Protein AF-B7VF79-F1 (afdb_monomer)

Radius of gyration: 21.08 Å; Cα contacts (8 Å, |Δi|>4): 93; chains: 1; bounding box: 50×49×47 Å

Foldseek 3Di:
DVVVVVVVVLVVLCPDPVVVVVCVVVVLVLLLVVLLVLLLVLQVVVVVVVVDPDPSVVSNVVLVVCSVVLCVQAVVVSVVLVVLCLVVCLVDPDDPSDDNPDDDCVQLVVLVVDPNSVVVVVVVVVVSVVLCLLLVCLSSCCSPVVDGSVVSSVVSNVVCVVCVVVSVVVVVVVVVVVVVVVVVVVVVVVVVVVPD

Solvent-accessible surface area (backbone atoms only — not comparable to full-atom values): 10867 Å² total; per-residue (Å²): 113,66,72,57,54,52,51,51,51,50,55,54,40,50,73,34,76,66,31,45,50,47,51,54,52,51,50,52,50,49,52,49,50,53,50,50,52,54,46,51,52,48,52,52,52,55,42,58,73,68,73,50,88,78,61,62,65,68,52,50,50,53,49,63,70,48,41,63,64,51,42,74,64,26,44,72,50,49,51,52,52,49,64,54,42,50,76,61,41,61,75,80,58,91,46,100,86,54,83,80,73,72,79,56,67,68,64,54,50,58,27,63,73,35,74,68,36,39,52,50,52,54,50,51,53,51,52,40,51,50,52,45,59,34,40,65,45,21,61,56,38,28,66,73,68,72,44,52,40,74,58,21,40,54,49,19,36,49,53,37,68,79,38,42,69,61,55,50,52,50,49,53,51,49,55,51,52,51,51,51,53,50,52,51,53,51,50,53,51,52,40,56,75,72,74,108

Secondary structure (DSSP, 8-state):
-HHHHHHHHHHHHHTSHHHHHHHHHHHHHHHHHHHHHHHHHHHHHHHHHTT----HHHHHHHHHHHHHHHHHHHHHHHHHHHHHHHHHHTTT--BTTB---PPPHHHHHHHHHSHHHHHHHHHHHHHHHHHHHHHTTHHHHHHHH---HHHHHHHHHHHHHHTHHHHHHHHHHHHHHHHHHHHHHHHHHHHHHTT-

Sequence (196 aa):
GYANATNDELLAFLKTPYGILAIVILSLLALFLIFTEFAVLIIISYFAHKRQKVRLRPILYKTVTYLPTLFTYCLPGFILYAVVLLPLLNMGYETALIPQIQIPNFITGELFKTTMGQVGYYTFFAVVAYLNLRWIFVLPIVVLEQKPFRVAARKSAKLVKESFFKVLFFLVGFFISIGIVYVLFLGIYLLCLWGV

Organism: NCBI:txid525420

Mean predicted aligned error: 10.2 Å

pLDDT: mean 78.56, std 11.62, range [46.41, 92.5]

Structure (mmCIF, N/CA/C/O backbone):
data_AF-B7VF79-F1
#
_entry.id   AF-B7VF79-F1
#
loop_
_atom_site.group_PDB
_atom_site.id
_atom_site.type_symbol
_atom_site.label_atom_id
_atom_site.label_alt_id
_atom_site.label_comp_id
_atom_site.label_asym_id
_atom_site.label_entity_id
_atom_site.label_seq_id
_atom_site.pdbx_PDB_ins_code
_atom_site.Cartn_x
_atom_site.Cartn_y
_atom_site.Cartn_z
_atom_site.occupancy
_atom_site.B_iso_or_equiv
_atom_site.auth_seq_id
_atom_site.auth_comp_id
_atom_site.auth_asym_id
_atom_site.auth_atom_id
_atom_site.pdbx_PDB_model_num
ATOM 1 N N . GLY A 1 1 ? 19.421 11.377 -29.748 1.00 47.38 1 GLY A N 1
ATOM 2 C CA . GLY A 1 1 ? 20.795 11.729 -29.348 1.00 47.38 1 GLY A CA 1
ATOM 3 C C . GLY A 1 1 ? 20.873 11.903 -27.847 1.00 47.38 1 GLY A C 1
ATOM 4 O O . GLY A 1 1 ? 21.129 10.931 -27.156 1.00 47.38 1 GLY A O 1
ATOM 5 N N . TYR A 1 2 ? 20.555 13.097 -27.346 1.00 48.38 2 TYR A N 1
ATOM 6 C CA . TYR A 1 2 ? 20.724 13.465 -25.933 1.00 48.38 2 TYR A CA 1
ATOM 7 C C . TYR A 1 2 ? 19.863 12.671 -24.935 1.00 48.38 2 TYR A C 1
ATOM 9 O O . TYR A 1 2 ? 20.385 12.260 -23.913 1.00 48.38 2 TYR A O 1
ATOM 17 N N . ALA A 1 3 ? 18.601 12.350 -25.254 1.00 54.84 3 ALA A N 1
ATOM 18 C CA . ALA A 1 3 ? 17.735 11.568 -24.354 1.00 54.84 3 ALA A CA 1
ATOM 19 C C . ALA A 1 3 ? 18.258 10.144 -24.060 1.00 54.84 3 ALA A C 1
ATOM 21 O O . ALA A 1 3 ? 18.049 9.624 -22.969 1.00 54.84 3 ALA A O 1
ATOM 22 N N . ASN A 1 4 ? 18.973 9.529 -25.012 1.00 56.03 4 ASN A N 1
ATOM 23 C CA . ASN A 1 4 ? 19.588 8.215 -24.805 1.00 56.03 4 ASN A CA 1
ATOM 24 C C . ASN A 1 4 ? 20.857 8.337 -23.951 1.00 56.03 4 ASN A C 1
ATOM 26 O O . ASN A 1 4 ? 21.021 7.569 -23.015 1.00 56.03 4 ASN A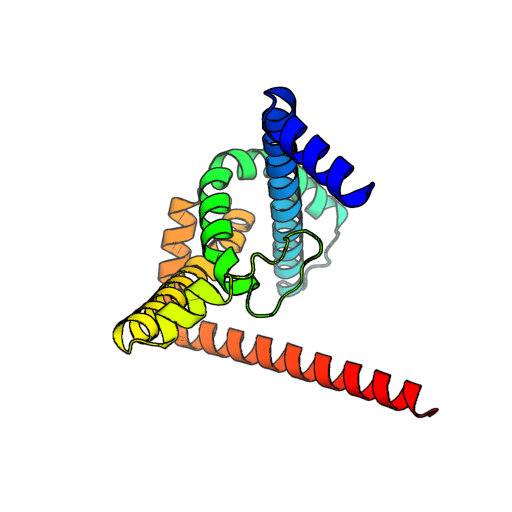 O 1
ATOM 30 N N . ALA A 1 5 ? 21.681 9.365 -24.196 1.00 52.34 5 ALA A N 1
ATOM 31 C CA . ALA A 1 5 ? 22.872 9.639 -23.391 1.00 52.34 5 ALA A CA 1
ATOM 32 C C . ALA A 1 5 ? 22.525 9.931 -21.919 1.00 52.34 5 ALA A C 1
ATOM 34 O O . ALA A 1 5 ? 23.183 9.413 -21.025 1.00 52.34 5 ALA A O 1
ATOM 35 N N . THR A 1 6 ? 21.448 10.678 -21.647 1.00 61.75 6 THR A N 1
ATOM 36 C CA . THR A 1 6 ? 20.997 10.941 -20.268 1.00 61.75 6 THR A CA 1
ATOM 37 C C . THR A 1 6 ? 20.498 9.674 -19.570 1.00 61.75 6 THR A C 1
ATOM 39 O O . THR A 1 6 ? 20.776 9.481 -18.390 1.00 61.75 6 THR A O 1
ATOM 42 N N . ASN A 1 7 ? 19.795 8.787 -20.284 1.00 68.81 7 ASN A N 1
ATOM 43 C CA . ASN A 1 7 ? 19.350 7.506 -19.727 1.00 68.81 7 ASN A CA 1
ATOM 44 C C . ASN A 1 7 ? 20.524 6.559 -19.450 1.00 68.81 7 ASN A C 1
ATOM 46 O O . ASN A 1 7 ? 20.519 5.881 -18.423 1.00 68.81 7 ASN A O 1
ATOM 50 N N . ASP A 1 8 ? 21.533 6.540 -20.322 1.00 76.00 8 ASP A N 1
ATOM 51 C CA . ASP A 1 8 ? 22.741 5.731 -20.146 1.00 76.00 8 ASP A CA 1
ATOM 52 C C . ASP A 1 8 ? 23.607 6.250 -18.989 1.00 76.00 8 ASP A C 1
ATOM 54 O O . ASP A 1 8 ? 24.084 5.459 -18.175 1.00 76.00 8 ASP A O 1
ATOM 58 N N . GLU A 1 9 ? 23.746 7.571 -18.850 1.00 79.94 9 GLU A N 1
ATOM 59 C CA . GLU A 1 9 ? 24.435 8.204 -17.719 1.00 79.94 9 GLU A CA 1
ATOM 60 C C . GLU A 1 9 ? 23.684 8.005 -16.397 1.00 79.94 9 GLU A C 1
ATOM 62 O O . GLU A 1 9 ? 24.309 7.707 -15.378 1.00 79.94 9 GLU A O 1
ATOM 67 N N . LEU A 1 10 ? 22.348 8.082 -16.403 1.00 78.25 10 LEU A N 1
ATOM 68 C CA . LEU A 1 10 ? 21.520 7.739 -15.244 1.00 78.25 10 LEU A CA 1
ATOM 69 C C . LEU A 1 10 ? 21.685 6.264 -14.873 1.00 78.25 10 LEU A C 1
ATOM 71 O O . LEU A 1 10 ? 21.955 5.958 -13.715 1.00 78.25 10 LEU A O 1
ATOM 75 N N . LEU A 1 11 ? 21.583 5.341 -15.832 1.00 80.69 11 LEU A N 1
ATOM 76 C CA . LEU A 1 11 ? 21.788 3.908 -15.593 1.00 80.69 11 LEU A CA 1
ATOM 77 C C . LEU A 1 11 ? 23.199 3.605 -15.078 1.00 80.69 11 LEU A C 1
ATOM 79 O O . LEU A 1 11 ? 23.362 2.751 -14.202 1.00 80.69 11 LEU A O 1
ATOM 83 N N . ALA A 1 12 ? 24.214 4.297 -15.595 1.00 83.38 12 ALA A N 1
ATOM 84 C CA . ALA A 1 12 ? 25.581 4.198 -15.105 1.00 83.38 12 ALA A CA 1
ATOM 85 C C . ALA A 1 12 ? 25.696 4.731 -13.670 1.00 83.38 12 ALA A C 1
ATOM 87 O O . ALA A 1 12 ? 26.278 4.056 -12.820 1.00 83.38 12 ALA A O 1
ATOM 88 N N . PHE A 1 13 ? 25.069 5.872 -13.367 1.00 85.31 13 PHE A N 1
ATOM 89 C CA . PHE A 1 13 ? 24.998 6.430 -12.019 1.00 85.31 13 PHE A CA 1
ATOM 90 C C . PHE A 1 13 ? 24.325 5.463 -11.038 1.00 85.31 13 PHE A C 1
ATOM 92 O O . PHE A 1 13 ? 24.876 5.226 -9.964 1.00 85.31 13 PHE A O 1
ATOM 99 N N . LEU A 1 14 ? 23.207 4.827 -11.411 1.00 84.88 14 LEU A N 1
ATOM 100 C CA . LEU A 1 14 ? 22.498 3.864 -10.555 1.00 84.88 14 LEU A CA 1
ATOM 101 C C . LEU A 1 14 ? 23.326 2.615 -10.212 1.00 84.88 14 LEU A C 1
ATOM 103 O O . LEU A 1 14 ? 23.056 1.971 -9.201 1.00 84.88 14 LEU A O 1
ATOM 107 N N . LYS A 1 15 ? 24.340 2.274 -11.018 1.00 88.06 15 LYS A N 1
ATOM 108 C CA . LYS A 1 15 ? 25.283 1.178 -10.729 1.00 88.06 15 LYS A CA 1
ATOM 109 C C . LYS A 1 15 ? 26.411 1.588 -9.777 1.00 88.06 15 LYS A C 1
ATOM 111 O O . LYS A 1 15 ? 27.125 0.721 -9.278 1.00 88.06 15 LYS A O 1
ATOM 116 N N . THR A 1 16 ? 26.594 2.883 -9.525 1.00 92.00 16 THR A N 1
ATOM 117 C CA . THR A 1 16 ? 27.592 3.372 -8.566 1.00 92.00 16 THR A CA 1
ATOM 118 C C . THR A 1 16 ? 27.088 3.221 -7.126 1.00 92.00 16 THR A C 1
ATOM 120 O O . THR A 1 16 ? 25.880 3.290 -6.886 1.00 92.00 16 THR A O 1
ATOM 123 N N . PRO A 1 17 ? 27.983 3.076 -6.129 1.00 90.31 17 PRO A N 1
ATOM 124 C CA . PRO A 1 17 ? 27.578 3.012 -4.723 1.00 90.31 17 PRO A CA 1
ATOM 125 C C . PRO A 1 17 ? 26.784 4.251 -4.279 1.00 90.31 17 PRO A C 1
ATOM 127 O O . PRO A 1 17 ? 25.843 4.126 -3.498 1.00 90.31 17 PRO A O 1
ATOM 130 N N . TYR A 1 18 ? 27.106 5.433 -4.819 1.00 90.00 18 TYR A N 1
ATOM 131 C CA . TYR A 1 18 ? 26.367 6.670 -4.556 1.00 90.00 18 TYR A CA 1
ATOM 132 C C . TYR A 1 18 ? 24.961 6.653 -5.161 1.00 90.00 18 TYR A C 1
ATOM 134 O O . TYR A 1 18 ? 24.019 7.089 -4.504 1.00 90.00 18 TYR A O 1
ATOM 142 N N . GLY A 1 19 ? 24.796 6.118 -6.374 1.00 89.62 19 GLY A N 1
ATOM 143 C CA . GLY A 1 19 ? 23.481 5.974 -7.000 1.00 89.62 19 GLY A CA 1
ATOM 144 C C . GLY A 1 19 ? 22.587 4.972 -6.276 1.00 89.62 19 GLY A C 1
ATOM 145 O O . GLY A 1 19 ? 21.418 5.265 -6.032 1.00 89.62 19 GLY A O 1
ATOM 146 N N . ILE A 1 20 ? 23.141 3.837 -5.837 1.00 89.81 20 ILE A N 1
ATOM 147 C CA . ILE A 1 20 ? 22.416 2.867 -4.999 1.00 89.81 20 ILE A CA 1
ATOM 148 C C . ILE A 1 20 ? 21.979 3.527 -3.688 1.00 89.81 20 ILE A C 1
ATOM 150 O O . ILE A 1 20 ? 20.813 3.425 -3.302 1.00 89.81 20 ILE A O 1
ATOM 154 N N . LEU A 1 21 ? 22.888 4.245 -3.020 1.00 91.75 21 LEU A N 1
ATOM 155 C CA . LEU A 1 21 ? 22.573 4.969 -1.791 1.00 91.75 21 LEU A CA 1
ATOM 156 C C . LEU A 1 21 ? 21.466 6.010 -2.021 1.00 91.75 21 LEU A C 1
ATOM 158 O O . LEU A 1 21 ? 20.529 6.090 -1.226 1.00 91.75 21 LEU A O 1
ATOM 162 N N . ALA A 1 22 ? 21.532 6.759 -3.124 1.00 88.88 22 ALA A N 1
ATOM 163 C CA . ALA A 1 22 ? 20.516 7.736 -3.497 1.00 88.88 22 ALA A CA 1
ATOM 164 C C . ALA A 1 22 ? 19.144 7.079 -3.721 1.00 88.88 22 ALA A C 1
ATOM 166 O O . ALA A 1 22 ? 18.158 7.564 -3.168 1.00 88.88 22 ALA A O 1
ATOM 167 N N . ILE A 1 23 ? 19.070 5.952 -4.446 1.00 86.56 23 ILE A N 1
ATOM 168 C CA . ILE A 1 23 ? 17.816 5.194 -4.618 1.00 86.56 23 ILE A CA 1
ATOM 169 C C . ILE A 1 23 ? 17.255 4.778 -3.260 1.00 86.56 23 ILE A C 1
ATOM 171 O O . ILE A 1 23 ? 16.062 4.955 -3.014 1.00 86.56 23 ILE A O 1
ATOM 175 N N . VAL A 1 24 ? 18.088 4.217 -2.382 1.00 86.31 24 VAL A N 1
ATOM 176 C CA . VAL A 1 24 ? 17.642 3.734 -1.068 1.00 86.31 24 VAL A CA 1
ATOM 177 C C . VAL A 1 24 ? 17.086 4.887 -0.234 1.00 86.31 24 VAL A C 1
ATOM 179 O O . VAL A 1 24 ? 15.983 4.771 0.303 1.00 86.31 24 VAL A O 1
ATOM 182 N N . ILE A 1 25 ? 17.795 6.016 -0.170 1.00 87.06 25 ILE A N 1
ATOM 183 C CA . ILE A 1 25 ? 17.355 7.201 0.577 1.00 87.06 25 ILE A CA 1
ATOM 184 C C . ILE A 1 25 ? 16.053 7.760 -0.006 1.00 87.06 25 ILE A C 1
ATOM 186 O O . ILE A 1 25 ? 15.105 7.993 0.744 1.00 87.06 25 ILE A O 1
ATOM 190 N N . LEU A 1 26 ? 15.979 7.941 -1.328 1.00 86.25 26 LEU A N 1
ATOM 191 C CA . LEU A 1 26 ? 14.786 8.468 -1.993 1.00 86.25 26 LEU A CA 1
ATOM 192 C C . LEU A 1 26 ? 13.582 7.541 -1.816 1.00 86.25 26 LEU A C 1
ATOM 194 O O . LEU A 1 26 ? 12.485 8.016 -1.537 1.00 86.25 26 LEU A O 1
ATOM 198 N N . SER A 1 27 ? 13.784 6.226 -1.906 1.00 81.31 27 SER A N 1
ATOM 199 C CA . SER A 1 27 ? 12.720 5.235 -1.707 1.00 81.31 27 SER A CA 1
ATOM 200 C C . SER A 1 27 ? 12.207 5.244 -0.268 1.00 81.31 27 SER A C 1
ATOM 202 O O . SER A 1 27 ? 10.997 5.207 -0.046 1.00 81.31 27 SER A O 1
ATOM 204 N N . LEU A 1 28 ? 13.104 5.336 0.720 1.00 81.88 28 LEU A N 1
ATOM 205 C CA . LEU A 1 28 ? 12.725 5.454 2.131 1.00 81.88 28 LEU A CA 1
ATOM 206 C C . LEU A 1 28 ? 11.971 6.759 2.408 1.00 81.88 28 LEU A C 1
ATOM 208 O O . LEU A 1 28 ? 10.971 6.740 3.127 1.00 81.88 28 LEU A O 1
ATOM 212 N N . LEU A 1 29 ? 12.414 7.871 1.815 1.00 83.44 29 LEU A N 1
ATOM 213 C CA . LEU A 1 29 ? 11.746 9.165 1.930 1.00 83.44 29 LEU A CA 1
ATOM 214 C C . LEU A 1 29 ? 10.350 9.134 1.296 1.00 83.44 29 LEU A C 1
ATOM 216 O O . LEU A 1 29 ? 9.385 9.569 1.921 1.00 83.44 29 LEU A O 1
ATOM 220 N N . ALA A 1 30 ? 10.223 8.581 0.089 1.00 81.69 30 ALA A N 1
ATOM 221 C CA . ALA A 1 30 ? 8.940 8.421 -0.589 1.00 81.69 30 ALA A CA 1
ATOM 222 C C . ALA A 1 30 ? 7.984 7.548 0.235 1.00 81.69 30 ALA A C 1
ATOM 224 O O . ALA A 1 30 ? 6.844 7.939 0.479 1.00 81.69 30 ALA A O 1
ATOM 225 N N . LEU A 1 31 ? 8.462 6.408 0.745 1.00 78.44 31 LEU A N 1
ATOM 226 C CA . LEU A 1 31 ? 7.678 5.524 1.606 1.00 78.44 31 LEU A CA 1
ATOM 227 C C . LEU A 1 31 ? 7.196 6.246 2.875 1.00 78.44 31 LEU A C 1
ATOM 229 O O . LEU A 1 31 ? 6.045 6.080 3.279 1.00 78.44 31 LEU A O 1
ATOM 233 N N . PHE A 1 32 ? 8.060 7.059 3.487 1.00 77.62 32 PHE A N 1
ATOM 234 C CA . PHE A 1 32 ? 7.720 7.872 4.652 1.00 77.62 32 PHE A CA 1
ATOM 235 C C . PHE A 1 32 ? 6.633 8.910 4.336 1.00 77.62 32 PHE A C 1
ATOM 237 O O . PHE A 1 32 ? 5.670 9.041 5.097 1.00 77.62 32 PHE A O 1
ATOM 244 N N . LEU A 1 33 ? 6.744 9.616 3.208 1.00 81.12 33 LEU A N 1
ATOM 245 C CA . LEU A 1 33 ? 5.753 10.607 2.780 1.00 81.12 33 LEU A CA 1
ATOM 246 C C . LEU A 1 33 ? 4.397 9.963 2.480 1.00 81.12 33 LEU A C 1
ATOM 248 O O . LEU A 1 33 ? 3.385 10.414 3.012 1.00 81.12 33 LEU A O 1
ATOM 252 N N . ILE A 1 34 ? 4.384 8.864 1.722 1.00 78.56 34 ILE A N 1
ATOM 253 C CA . ILE A 1 34 ? 3.160 8.117 1.399 1.00 78.56 34 ILE A CA 1
ATOM 254 C C . ILE A 1 34 ? 2.495 7.617 2.688 1.00 78.56 34 ILE A C 1
ATOM 256 O O . ILE A 1 34 ? 1.292 7.785 2.887 1.00 78.56 34 ILE A O 1
ATOM 260 N N . PHE A 1 35 ? 3.270 7.040 3.612 1.00 78.25 35 PHE A N 1
ATOM 261 C CA . PHE A 1 35 ? 2.742 6.602 4.905 1.00 78.25 35 PHE A CA 1
ATOM 262 C C . PHE A 1 35 ? 2.123 7.763 5.698 1.00 78.25 35 PHE A C 1
ATOM 264 O O . PHE A 1 35 ? 1.038 7.617 6.266 1.00 78.25 35 PHE A O 1
ATOM 271 N N . THR A 1 36 ? 2.792 8.918 5.715 1.00 76.69 36 THR A N 1
ATOM 272 C CA . THR A 1 36 ? 2.314 10.135 6.385 1.00 76.69 36 THR A CA 1
ATOM 273 C C . THR A 1 36 ? 0.989 10.611 5.805 1.00 76.69 36 THR A C 1
ATOM 275 O O . THR A 1 36 ? 0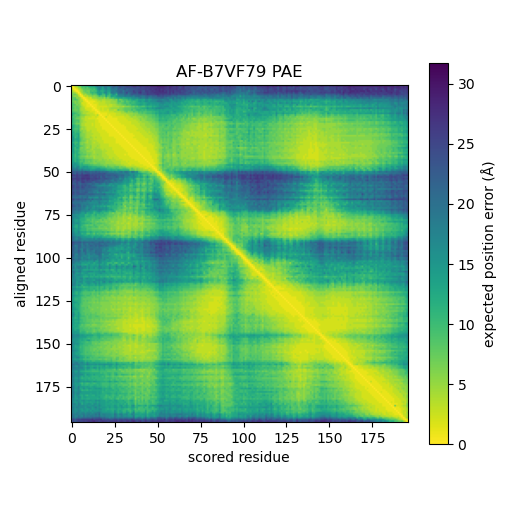.058 10.894 6.559 1.00 76.69 36 THR A O 1
ATOM 278 N N . GLU A 1 37 ? 0.890 10.668 4.480 1.00 81.75 37 GLU A N 1
ATOM 279 C CA . GLU A 1 37 ? -0.317 11.073 3.765 1.00 81.75 37 GLU A CA 1
ATOM 280 C C . GLU A 1 37 ? -1.504 10.179 4.138 1.00 81.75 37 GLU A C 1
ATOM 282 O O . GLU A 1 37 ? -2.529 10.669 4.624 1.00 81.75 37 GLU A O 1
ATOM 287 N N . PHE A 1 38 ? -1.337 8.856 4.030 1.00 78.81 38 PHE A N 1
ATOM 288 C CA . PHE A 1 38 ? -2.380 7.908 4.421 1.00 78.81 38 PHE A CA 1
ATOM 289 C C . PHE A 1 38 ? -2.745 8.023 5.904 1.00 78.81 38 PHE A C 1
ATOM 291 O O . PHE A 1 38 ? -3.930 8.002 6.244 1.00 78.81 38 PHE A O 1
ATOM 298 N N . ALA A 1 39 ? -1.767 8.176 6.799 1.00 79.12 39 ALA A N 1
ATOM 299 C CA . ALA A 1 39 ? -2.028 8.323 8.228 1.00 79.12 39 ALA A CA 1
ATOM 300 C C . ALA A 1 39 ? -2.867 9.573 8.533 1.00 79.12 39 ALA A C 1
ATOM 302 O O . ALA A 1 39 ? -3.853 9.491 9.272 1.00 79.12 39 ALA A O 1
ATOM 303 N N . VAL A 1 40 ? -2.529 10.712 7.926 1.00 78.00 40 VAL A N 1
ATOM 304 C CA . VAL A 1 40 ? -3.284 11.962 8.083 1.00 78.00 40 VAL A CA 1
ATOM 305 C C . VAL A 1 40 ? -4.713 11.802 7.558 1.00 78.00 40 VAL A C 1
ATOM 307 O O . VAL A 1 40 ? -5.657 12.153 8.272 1.00 78.00 40 VAL A O 1
ATOM 310 N N . LEU A 1 41 ? -4.897 11.215 6.371 1.00 82.38 41 LEU A N 1
ATOM 311 C CA . LEU A 1 41 ? -6.224 10.972 5.789 1.00 82.38 41 LEU A CA 1
ATOM 312 C C . LEU A 1 41 ? -7.098 10.076 6.680 1.00 82.38 41 LEU A C 1
ATOM 314 O O . LEU A 1 41 ? -8.267 10.388 6.923 1.00 82.38 41 LEU A O 1
ATOM 318 N N . ILE A 1 42 ? -6.530 8.997 7.225 1.00 82.50 42 ILE A N 1
ATOM 319 C CA . ILE A 1 42 ? -7.227 8.076 8.137 1.00 82.50 42 ILE A CA 1
ATOM 320 C C . ILE A 1 42 ? -7.680 8.803 9.403 1.00 82.50 42 ILE A C 1
ATOM 322 O O . ILE A 1 42 ? -8.819 8.640 9.846 1.00 82.50 42 ILE A O 1
ATOM 326 N N . ILE A 1 43 ? -6.803 9.614 9.992 1.00 77.12 43 ILE A N 1
ATOM 327 C CA . ILE A 1 43 ? -7.102 10.322 11.235 1.00 77.12 43 ILE A CA 1
ATOM 328 C C . ILE A 1 43 ? -8.174 11.392 11.004 1.00 77.12 43 ILE A C 1
ATOM 330 O O . ILE A 1 43 ? -9.120 11.485 11.792 1.00 77.12 43 ILE A O 1
ATOM 334 N N . ILE A 1 44 ? -8.075 12.162 9.917 1.00 79.25 44 ILE A N 1
ATOM 335 C CA . ILE A 1 44 ? -9.107 13.137 9.533 1.00 79.25 44 ILE A CA 1
ATOM 336 C C . ILE A 1 44 ? -10.455 12.431 9.353 1.00 79.25 44 ILE A C 1
ATOM 338 O O . ILE A 1 44 ? -11.452 12.875 9.924 1.00 79.25 44 ILE A O 1
ATOM 342 N N . SER A 1 45 ? -10.478 11.308 8.632 1.00 81.44 45 SER A N 1
ATOM 343 C CA . SER A 1 45 ? -11.685 10.501 8.417 1.00 81.44 45 SER A CA 1
ATOM 344 C C . SER A 1 45 ? -12.296 10.001 9.735 1.00 81.44 45 SER A C 1
ATOM 346 O O . SER A 1 45 ? -13.500 10.145 9.968 1.00 81.44 45 SER A O 1
ATOM 348 N N . TYR A 1 46 ? -11.466 9.510 10.662 1.00 81.19 46 TYR A N 1
ATOM 349 C CA . TYR A 1 46 ? -11.910 9.054 11.982 1.00 81.19 46 TYR A CA 1
ATOM 350 C C . TYR A 1 46 ? -12.563 10.175 12.810 1.00 81.19 46 TYR A C 1
ATOM 352 O O . TYR A 1 46 ? -13.630 9.978 13.400 1.00 81.19 46 TYR A O 1
ATOM 360 N N . PHE A 1 47 ? -11.958 11.366 12.844 1.00 74.94 47 PHE A N 1
ATOM 361 C CA . PHE A 1 47 ? -12.520 12.503 13.578 1.00 74.94 47 PHE A CA 1
ATOM 362 C C . PHE A 1 47 ? -13.767 13.091 12.905 1.00 74.94 47 PHE A C 1
ATOM 364 O O .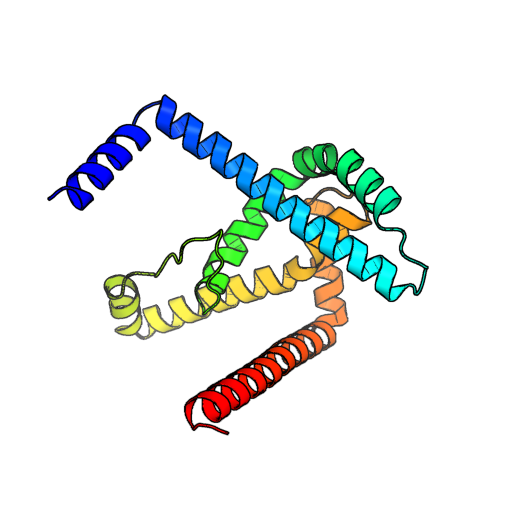 PHE A 1 47 ? -14.708 13.463 13.613 1.00 74.94 47 PHE A O 1
ATOM 371 N N . ALA A 1 48 ? -13.814 13.117 11.569 1.00 78.25 48 ALA A N 1
ATOM 372 C CA . ALA A 1 48 ? -14.998 13.524 10.813 1.00 78.25 48 ALA A CA 1
ATOM 373 C C . ALA A 1 48 ? -16.202 12.627 11.142 1.00 78.25 48 ALA A C 1
ATOM 375 O O . ALA A 1 48 ? -17.302 13.126 11.388 1.00 78.25 48 ALA A O 1
ATOM 376 N N . HIS A 1 49 ? -15.981 11.313 11.255 1.00 75.38 49 HIS A N 1
ATOM 377 C CA . HIS A 1 49 ? -17.033 10.366 11.618 1.00 75.38 49 HIS A CA 1
ATOM 378 C C . HIS A 1 49 ? -17.592 10.598 13.033 1.00 75.38 49 HIS A C 1
ATOM 380 O O . HIS A 1 49 ? -18.794 10.462 13.256 1.00 75.38 49 HIS A O 1
ATOM 386 N N . LYS A 1 50 ? -16.759 11.021 13.995 1.00 75.88 50 LYS A N 1
ATOM 387 C CA . LYS A 1 50 ? -17.195 11.297 15.378 1.00 75.88 50 LYS A CA 1
ATOM 388 C C . LYS A 1 50 ? -17.897 12.648 15.581 1.00 75.88 50 LYS A C 1
ATOM 390 O O . LYS A 1 50 ? -18.223 12.973 16.722 1.00 75.88 50 LYS A O 1
ATOM 395 N N . ARG A 1 51 ? -18.131 13.438 14.521 1.00 65.00 51 ARG A N 1
ATOM 396 C CA . ARG A 1 51 ? -18.743 14.789 14.566 1.00 65.00 51 ARG A CA 1
ATOM 397 C C . ARG A 1 51 ? -18.129 15.734 15.614 1.00 65.00 51 ARG A C 1
ATOM 399 O O . ARG A 1 51 ? -18.775 16.675 16.071 1.00 65.00 51 ARG A O 1
ATOM 406 N N . GLN A 1 52 ? -16.877 15.508 16.007 1.00 62.56 52 GLN A N 1
ATOM 407 C CA . GLN A 1 52 ? -16.156 16.421 16.891 1.00 62.56 52 GLN A CA 1
ATOM 408 C C . GLN A 1 52 ? -15.559 17.551 16.051 1.00 62.56 52 GLN A C 1
ATOM 410 O O . GLN A 1 52 ? -15.093 17.313 14.939 1.00 62.56 52 GLN A O 1
ATOM 415 N N . LYS A 1 53 ? -15.560 18.790 16.565 1.00 56.16 53 LYS A N 1
ATOM 416 C CA . LYS A 1 53 ? -14.918 19.927 15.885 1.00 56.16 53 LYS A CA 1
ATOM 417 C C . LYS A 1 53 ? -13.423 19.638 15.731 1.00 56.16 53 LYS A C 1
ATOM 419 O O . LYS A 1 53 ? -12.655 19.734 16.688 1.00 56.16 53 LYS A O 1
ATOM 424 N N . VAL A 1 54 ? -13.028 19.265 14.519 1.00 54.94 54 VAL A N 1
ATOM 425 C CA . VAL A 1 54 ? -11.663 18.870 14.178 1.00 54.94 54 VAL A CA 1
ATOM 426 C C . VAL A 1 54 ? -10.782 20.117 14.168 1.00 54.94 54 VAL A C 1
ATOM 428 O O . VAL A 1 54 ? -10.813 20.909 13.230 1.00 54.94 54 VAL A O 1
ATOM 431 N N . ARG A 1 55 ? -9.976 20.323 15.214 1.00 60.19 55 ARG A N 1
ATOM 432 C CA . ARG A 1 55 ? -8.849 21.260 15.130 1.00 60.19 55 ARG A CA 1
ATOM 433 C C . ARG A 1 55 ? -7.678 20.502 14.506 1.00 60.19 55 ARG A C 1
ATOM 435 O O . ARG A 1 55 ? -7.045 19.693 15.176 1.00 60.19 55 ARG A O 1
ATOM 442 N N . LEU A 1 56 ? -7.401 20.770 13.227 1.00 59.41 56 LEU A N 1
ATOM 443 C CA . LEU A 1 56 ? -6.328 20.131 12.446 1.00 59.41 56 LEU A CA 1
ATOM 444 C C . LEU A 1 56 ? -4.959 20.189 13.144 1.00 59.41 56 LEU A C 1
ATOM 446 O O . LEU A 1 56 ? -4.238 19.201 13.171 1.00 59.41 56 LEU A O 1
ATOM 450 N N . ARG A 1 57 ? -4.619 21.324 13.764 1.00 59.25 57 ARG A N 1
ATOM 451 C CA . ARG A 1 57 ? -3.291 21.574 14.354 1.00 59.25 57 ARG A CA 1
ATOM 452 C C . ARG A 1 57 ? -2.870 20.562 15.443 1.00 59.25 57 ARG A C 1
ATOM 454 O O . ARG A 1 57 ? -1.827 19.940 15.273 1.00 59.25 57 ARG A O 1
ATOM 461 N N . PRO A 1 58 ? -3.632 20.342 16.533 1.00 63.53 58 PRO A N 1
ATOM 462 C CA . PRO A 1 58 ? -3.252 19.376 17.573 1.00 63.53 58 PRO A CA 1
ATOM 463 C C . PRO A 1 58 ? -3.258 17.918 17.092 1.00 63.53 58 PRO A C 1
ATOM 465 O O . PRO A 1 58 ? -2.511 17.093 17.617 1.00 63.53 58 PRO A O 1
ATOM 468 N N . ILE A 1 59 ? -4.076 17.600 16.086 1.00 62.41 59 ILE A N 1
ATOM 469 C CA . ILE A 1 59 ? -4.146 16.268 15.479 1.00 62.41 59 ILE A CA 1
ATOM 470 C C . ILE A 1 59 ? -2.908 16.009 14.624 1.00 62.41 59 ILE A C 1
ATOM 472 O O . ILE A 1 59 ? -2.263 14.977 14.792 1.00 62.41 59 ILE A O 1
ATOM 476 N N . LEU A 1 60 ? -2.534 16.962 13.767 1.00 62.78 60 LEU A N 1
ATOM 477 C CA . LEU A 1 60 ? -1.300 16.903 12.988 1.00 62.78 60 LEU A CA 1
ATOM 478 C C . LEU A 1 60 ? -0.078 16.829 13.903 1.00 62.78 60 LEU A C 1
ATOM 480 O O . LEU A 1 60 ? 0.784 15.995 13.668 1.00 62.78 60 LEU A O 1
ATOM 484 N N . TYR A 1 61 ? -0.041 17.610 14.988 1.00 65.06 61 TYR A N 1
ATOM 485 C CA . TYR A 1 61 ? 1.066 17.566 15.945 1.00 65.06 61 TYR A CA 1
ATOM 486 C C . TYR A 1 61 ? 1.222 16.174 16.565 1.00 65.06 61 TYR A C 1
ATOM 488 O O . TYR A 1 61 ? 2.285 15.578 16.446 1.00 65.06 61 TYR A O 1
ATOM 496 N N . LYS A 1 62 ? 0.146 15.592 17.120 1.00 63.75 62 LYS A N 1
ATOM 497 C CA . LYS A 1 62 ? 0.197 14.218 17.650 1.00 63.75 62 LYS A CA 1
ATOM 498 C C . LYS A 1 62 ? 0.592 13.201 16.577 1.00 63.75 62 LYS A C 1
ATOM 500 O O . LYS A 1 62 ? 1.408 12.329 16.842 1.00 63.75 62 LYS A O 1
ATOM 505 N N . THR A 1 63 ? 0.043 13.326 15.373 1.00 59.88 63 THR A N 1
ATOM 506 C CA . THR A 1 63 ? 0.328 12.417 14.251 1.00 59.88 63 THR A CA 1
ATOM 507 C C . THR A 1 63 ? 1.810 12.456 13.887 1.00 59.88 63 THR A C 1
ATOM 509 O O . THR A 1 63 ? 2.453 11.413 13.864 1.00 59.88 63 THR A O 1
ATOM 512 N N . VAL A 1 64 ? 2.379 13.652 13.715 1.00 62.78 64 VAL A N 1
ATOM 513 C CA . VAL A 1 64 ? 3.799 13.862 13.395 1.00 62.78 64 VAL A CA 1
ATOM 514 C C . VAL A 1 64 ? 4.716 13.390 14.529 1.00 62.78 64 VAL A C 1
ATOM 516 O O . VAL A 1 64 ? 5.776 12.843 14.247 1.00 62.78 64 VAL A O 1
ATOM 519 N N . THR A 1 65 ? 4.320 13.519 15.801 1.00 64.75 65 THR A N 1
ATOM 520 C CA . THR A 1 65 ? 5.137 13.044 16.935 1.00 64.75 65 THR A CA 1
ATOM 521 C C . THR A 1 65 ? 5.203 11.514 17.032 1.00 64.75 65 THR A C 1
ATOM 523 O O . THR A 1 65 ? 6.251 10.977 17.383 1.00 64.75 65 THR A O 1
ATOM 526 N N . TYR A 1 66 ? 4.121 10.795 16.712 1.00 65.31 66 TYR A N 1
ATOM 527 C CA . TYR A 1 66 ? 4.089 9.321 16.770 1.00 65.31 66 TYR A CA 1
ATOM 528 C C . TYR A 1 66 ? 4.496 8.645 15.451 1.00 65.31 66 TYR A C 1
ATOM 530 O O . TYR A 1 66 ? 4.779 7.446 15.422 1.00 65.31 66 TYR A O 1
ATOM 538 N N . LEU A 1 67 ? 4.560 9.401 14.355 1.00 66.62 67 LEU A N 1
ATOM 539 C CA . LEU A 1 67 ? 4.914 8.903 13.027 1.00 66.62 67 LEU A CA 1
ATOM 540 C C . LEU A 1 67 ? 6.274 8.191 12.947 1.00 66.62 67 LEU A C 1
ATOM 542 O O . LEU A 1 67 ? 6.317 7.112 12.360 1.00 66.62 67 LEU A O 1
ATOM 546 N N . PRO A 1 68 ? 7.370 8.714 13.537 1.00 65.50 68 PRO A N 1
ATOM 547 C CA . PRO A 1 68 ? 8.683 8.074 13.459 1.00 65.50 68 PRO A CA 1
ATOM 548 C C . PRO A 1 68 ? 8.705 6.712 14.158 1.00 65.50 68 PRO A C 1
ATOM 550 O O . PRO A 1 68 ? 9.305 5.759 13.669 1.00 65.50 68 PRO A O 1
ATOM 553 N N . THR A 1 69 ? 8.005 6.592 15.289 1.00 64.94 69 THR A N 1
ATOM 554 C CA . THR A 1 69 ? 7.894 5.337 16.043 1.00 64.94 69 THR A CA 1
ATOM 555 C C . THR A 1 69 ? 7.018 4.325 15.311 1.00 64.94 69 THR A C 1
ATOM 557 O O . THR A 1 69 ? 7.369 3.147 15.243 1.00 64.94 69 THR A O 1
ATOM 560 N N . LEU A 1 70 ? 5.914 4.773 14.706 1.00 67.50 70 LEU A N 1
ATOM 561 C CA . LEU A 1 70 ? 5.080 3.932 13.843 1.00 67.50 70 LEU A CA 1
ATOM 562 C C . LEU A 1 70 ? 5.853 3.440 12.618 1.00 67.50 70 LEU A C 1
ATOM 564 O O . LEU A 1 70 ? 5.741 2.265 12.265 1.00 67.50 70 LEU A O 1
ATOM 568 N N . PHE A 1 71 ? 6.662 4.312 12.013 1.00 69.25 71 PHE A N 1
ATOM 569 C CA . PHE A 1 71 ? 7.489 3.982 10.863 1.00 69.25 71 PHE A CA 1
ATOM 570 C C . PHE A 1 71 ? 8.440 2.837 11.212 1.00 69.25 71 PHE A C 1
ATOM 572 O O . PHE A 1 71 ? 8.330 1.789 10.595 1.00 69.25 71 PHE A O 1
ATOM 579 N N . THR A 1 72 ? 9.256 2.932 12.265 1.00 69.06 72 THR A N 1
ATOM 580 C CA . THR A 1 72 ? 10.243 1.886 12.608 1.00 69.06 72 THR A CA 1
ATOM 581 C C . THR A 1 72 ? 9.636 0.490 12.815 1.00 69.06 72 THR A C 1
ATOM 583 O O . THR A 1 72 ? 10.173 -0.496 12.311 1.00 69.06 72 THR A O 1
ATOM 586 N N . TYR A 1 73 ? 8.503 0.374 13.518 1.00 68.00 73 TYR A N 1
ATOM 587 C CA . TYR A 1 73 ? 7.900 -0.935 13.821 1.00 68.00 73 TYR A CA 1
ATOM 588 C C . TYR A 1 73 ? 6.973 -1.475 12.724 1.00 68.00 73 TYR A C 1
ATOM 590 O O . TYR A 1 73 ? 6.700 -2.681 12.694 1.00 68.00 73 TYR A O 1
ATOM 598 N N . CYS A 1 74 ? 6.469 -0.616 11.834 1.00 72.88 74 CYS A N 1
ATOM 599 C CA . CYS A 1 74 ? 5.558 -1.021 10.760 1.00 72.88 74 CYS A CA 1
ATOM 600 C C . CYS A 1 74 ? 6.169 -0.974 9.358 1.00 72.88 74 CYS A C 1
ATOM 602 O O . CYS A 1 74 ? 5.554 -1.542 8.458 1.00 72.88 74 CYS A O 1
ATOM 604 N N . LEU A 1 75 ? 7.366 -0.404 9.168 1.00 74.75 75 LEU A N 1
ATOM 605 C CA . LEU A 1 75 ? 8.045 -0.276 7.869 1.00 74.75 75 LEU A CA 1
ATOM 606 C C . LEU A 1 75 ? 8.072 -1.587 7.077 1.00 74.75 75 LEU A C 1
ATOM 608 O O . LEU A 1 75 ? 7.600 -1.591 5.941 1.00 74.75 75 LEU A O 1
ATOM 612 N N . PRO A 1 76 ? 8.529 -2.723 7.647 1.00 77.06 76 PRO A N 1
ATOM 613 C CA . PRO A 1 76 ? 8.639 -3.958 6.871 1.00 77.06 76 PRO A CA 1
ATOM 614 C C . PRO A 1 76 ? 7.269 -4.479 6.424 1.00 77.06 76 PRO A C 1
ATOM 616 O O . PRO A 1 76 ? 7.112 -5.006 5.326 1.00 77.06 76 PRO A O 1
ATOM 619 N N . GLY A 1 77 ? 6.253 -4.302 7.270 1.00 77.75 77 GLY A N 1
ATOM 620 C CA . GLY A 1 77 ? 4.883 -4.671 6.944 1.00 77.75 77 GLY A CA 1
ATOM 621 C C . GLY A 1 77 ? 4.248 -3.738 5.918 1.00 77.75 77 GLY A C 1
ATOM 622 O O . GLY A 1 77 ? 3.514 -4.191 5.045 1.00 77.75 77 GLY A O 1
ATOM 623 N N . PHE A 1 78 ? 4.563 -2.446 5.982 1.00 77.25 78 PHE A N 1
ATOM 624 C CA . PHE A 1 78 ? 4.089 -1.470 5.013 1.00 77.25 78 PHE A CA 1
ATOM 625 C C . PHE A 1 78 ? 4.709 -1.689 3.632 1.00 77.25 78 PHE A C 1
ATOM 627 O O . PHE A 1 78 ? 3.980 -1.638 2.648 1.00 77.25 78 PHE A O 1
ATOM 634 N N . ILE A 1 79 ? 6.000 -2.038 3.553 1.00 81.00 79 ILE A N 1
ATOM 635 C CA . ILE A 1 79 ? 6.634 -2.471 2.297 1.00 81.00 79 ILE A CA 1
ATOM 636 C C . ILE A 1 79 ? 5.906 -3.693 1.737 1.00 81.00 79 ILE A C 1
ATOM 638 O O . ILE A 1 79 ? 5.522 -3.690 0.573 1.00 81.00 79 ILE A O 1
ATOM 642 N N . LEU A 1 80 ? 5.672 -4.720 2.562 1.00 83.12 80 LEU A N 1
ATOM 643 C CA . LEU A 1 80 ? 4.951 -5.921 2.132 1.00 83.12 80 LEU A CA 1
ATOM 644 C C . LEU A 1 80 ? 3.553 -5.574 1.595 1.00 83.12 80 LEU A C 1
ATOM 646 O O . LEU A 1 80 ? 3.153 -6.072 0.546 1.00 83.12 80 LEU A O 1
ATOM 650 N N . TYR A 1 81 ? 2.824 -4.709 2.302 1.00 81.06 81 TYR A N 1
ATOM 651 C CA . TYR A 1 81 ? 1.509 -4.236 1.883 1.00 81.06 81 TYR A CA 1
ATOM 652 C C . TYR A 1 81 ? 1.575 -3.463 0.558 1.00 81.06 81 TYR A C 1
ATOM 654 O O . TYR A 1 81 ? 0.796 -3.751 -0.346 1.00 81.06 81 TYR A O 1
ATOM 662 N N . ALA A 1 82 ? 2.529 -2.540 0.409 1.00 79.12 82 ALA A N 1
ATOM 663 C CA . ALA A 1 82 ? 2.727 -1.773 -0.816 1.00 79.12 82 ALA A CA 1
ATOM 664 C C . ALA A 1 82 ? 3.048 -2.691 -2.004 1.00 79.12 82 ALA A C 1
ATOM 666 O O . ALA A 1 82 ? 2.398 -2.588 -3.03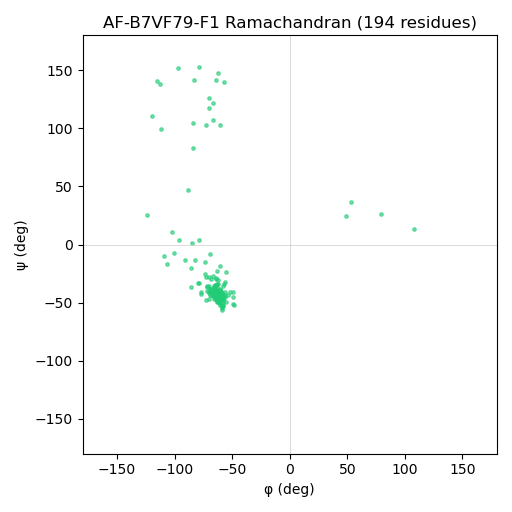8 1.00 79.12 82 ALA A O 1
ATOM 667 N N . VAL A 1 83 ? 3.967 -3.648 -1.840 1.00 82.50 83 VAL A N 1
ATOM 668 C CA . VAL A 1 83 ? 4.333 -4.622 -2.885 1.00 82.50 83 VAL A CA 1
ATOM 669 C C . VAL A 1 83 ? 3.137 -5.471 -3.313 1.00 82.50 83 VAL A C 1
ATOM 671 O O . VAL A 1 83 ? 2.964 -5.723 -4.501 1.00 82.50 83 VAL A O 1
ATOM 674 N N . VAL A 1 84 ? 2.290 -5.890 -2.371 1.00 83.81 84 VAL A N 1
ATOM 675 C CA . VAL A 1 84 ? 1.066 -6.649 -2.674 1.00 83.81 84 VAL A CA 1
ATOM 676 C C . VAL A 1 84 ? 0.013 -5.776 -3.367 1.00 83.81 84 VAL A C 1
ATOM 678 O O . VAL A 1 84 ? -0.776 -6.290 -4.155 1.00 83.81 84 VAL A O 1
ATOM 681 N N . LEU A 1 85 ? 0.001 -4.467 -3.122 1.00 80.25 85 LEU A N 1
ATOM 682 C CA . LEU A 1 85 ? -0.920 -3.523 -3.757 1.00 80.25 85 LEU A CA 1
ATOM 683 C C . LEU A 1 85 ? -0.497 -3.152 -5.193 1.00 80.25 85 LEU A C 1
ATOM 685 O O . LEU A 1 85 ? -1.363 -2.967 -6.050 1.00 80.25 85 LEU A O 1
ATOM 689 N N . LEU A 1 86 ? 0.811 -3.089 -5.480 1.00 77.81 86 LEU A N 1
ATOM 690 C CA . LEU A 1 86 ? 1.365 -2.654 -6.776 1.00 77.81 86 LEU A CA 1
ATOM 691 C C . LEU A 1 86 ? 0.737 -3.326 -8.015 1.00 77.81 86 LEU A C 1
ATOM 693 O O . LEU A 1 86 ? 0.416 -2.606 -8.964 1.00 77.81 86 LEU A O 1
ATOM 697 N N . PRO A 1 87 ? 0.513 -4.656 -8.062 1.00 74.38 87 PRO A N 1
ATOM 698 C CA . PRO A 1 87 ? -0.063 -5.290 -9.246 1.00 74.38 87 PRO A CA 1
ATOM 699 C C . PRO A 1 87 ? -1.489 -4.814 -9.547 1.00 74.38 87 PRO A C 1
ATOM 701 O O . PRO A 1 87 ? -1.881 -4.789 -10.708 1.00 74.38 87 PRO A O 1
ATOM 704 N N . LEU A 1 88 ? -2.257 -4.410 -8.527 1.00 73.19 88 LEU A N 1
ATOM 705 C CA . LEU A 1 88 ? -3.623 -3.906 -8.703 1.00 73.19 88 LEU A CA 1
ATOM 706 C C . LEU A 1 88 ? -3.652 -2.445 -9.156 1.00 73.19 88 LEU A C 1
ATOM 708 O O . LEU A 1 88 ? -4.530 -2.070 -9.924 1.00 73.19 88 LEU A O 1
ATOM 712 N N . LEU A 1 89 ? -2.692 -1.624 -8.717 1.00 69.00 89 LEU A N 1
ATOM 713 C CA . LEU A 1 89 ? -2.621 -0.208 -9.108 1.00 69.00 89 LEU A CA 1
ATOM 714 C C . LEU A 1 89 ? -2.366 -0.033 -10.612 1.00 69.00 89 LEU A C 1
ATOM 716 O O . LEU A 1 89 ? -2.865 0.910 -11.219 1.00 69.00 89 LEU A O 1
ATOM 720 N N . ASN A 1 90 ? -1.677 -0.993 -11.233 1.00 63.44 90 ASN A N 1
ATOM 721 C CA . ASN A 1 90 ? -1.445 -1.006 -12.677 1.00 63.44 90 ASN A CA 1
ATOM 722 C C . ASN A 1 90 ? -2.722 -1.266 -13.511 1.00 63.44 90 A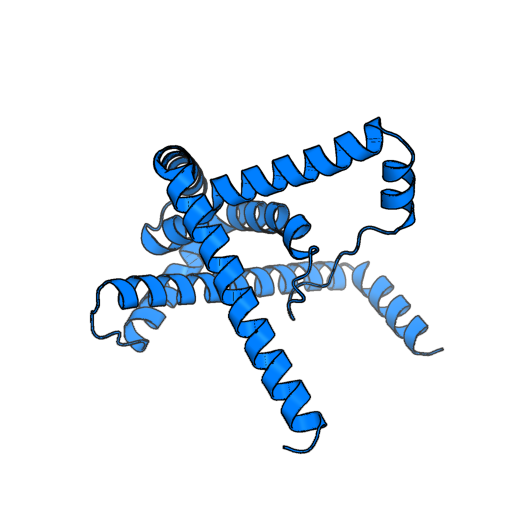SN A C 1
ATOM 724 O O . ASN A 1 90 ? -2.682 -1.105 -14.729 1.00 63.44 90 ASN A O 1
ATOM 728 N N . MET A 1 91 ? -3.864 -1.607 -12.891 1.00 59.06 91 MET A N 1
ATOM 729 C CA . MET A 1 91 ? -5.178 -1.733 -13.547 1.00 59.06 91 MET A CA 1
ATOM 730 C C . MET A 1 91 ? -5.952 -0.397 -13.585 1.00 59.06 91 MET A C 1
ATOM 732 O O . MET A 1 91 ? -7.135 -0.351 -13.256 1.00 59.06 91 MET A O 1
ATOM 736 N N . GLY A 1 92 ? -5.293 0.696 -13.988 1.00 51.34 92 GLY A N 1
ATOM 737 C CA . GLY A 1 92 ? -5.977 1.945 -14.363 1.00 51.34 92 GLY A CA 1
ATOM 738 C C . GLY A 1 92 ? -5.860 3.136 -13.403 1.00 51.34 92 GLY A C 1
ATOM 739 O O . GLY A 1 92 ? -6.595 4.103 -13.590 1.00 51.34 92 GLY A O 1
ATOM 740 N N . TYR A 1 93 ? -4.953 3.113 -12.417 1.00 51.78 93 TYR A N 1
ATOM 741 C CA . TYR A 1 93 ? -4.666 4.280 -11.570 1.00 51.78 93 TYR A CA 1
ATOM 742 C C . TYR A 1 93 ? -3.257 4.827 -11.832 1.00 51.78 93 TYR A C 1
ATOM 744 O O . TYR A 1 93 ? -2.271 4.333 -11.290 1.00 51.78 93 TYR A O 1
ATOM 752 N N . GLU A 1 94 ? -3.176 5.888 -12.634 1.00 52.91 94 GLU A N 1
ATOM 753 C CA . GLU A 1 94 ? -1.977 6.722 -12.753 1.00 52.91 94 GLU A CA 1
ATOM 754 C C . GLU A 1 94 ? -1.809 7.513 -11.446 1.00 52.91 94 GLU A C 1
ATOM 756 O O . GLU A 1 94 ? -2.672 8.313 -11.078 1.00 52.91 94 GLU A O 1
ATOM 761 N N . THR A 1 95 ? -0.717 7.297 -10.715 1.00 51.44 95 THR A N 1
ATOM 762 C CA . THR A 1 95 ? -0.374 8.136 -9.556 1.00 51.44 95 THR A CA 1
ATOM 763 C C . THR A 1 95 ? 0.920 8.873 -9.852 1.00 51.44 95 THR A C 1
ATOM 765 O O . THR A 1 95 ? 1.850 8.292 -10.398 1.00 51.44 95 THR A O 1
ATOM 768 N N . ALA A 1 96 ? 1.016 10.143 -9.454 1.00 53.03 96 ALA A N 1
ATOM 769 C CA . ALA A 1 96 ? 2.207 10.957 -9.711 1.00 53.03 96 ALA A CA 1
ATOM 770 C C . ALA A 1 96 ? 3.495 10.396 -9.070 1.00 53.03 96 ALA A C 1
ATOM 772 O O . ALA A 1 96 ? 4.593 10.786 -9.453 1.00 53.03 96 ALA A O 1
ATOM 773 N N . LEU A 1 97 ? 3.361 9.505 -8.080 1.00 46.41 97 LEU A N 1
ATOM 774 C CA . LEU A 1 97 ? 4.467 8.980 -7.280 1.00 46.41 97 LEU A CA 1
ATOM 775 C C . LEU A 1 97 ? 4.847 7.529 -7.618 1.00 46.41 97 LEU A C 1
ATOM 777 O O . LEU A 1 97 ? 5.935 7.102 -7.233 1.00 46.41 97 LEU A O 1
ATOM 781 N N . ILE A 1 98 ? 3.994 6.765 -8.314 1.00 54.25 98 ILE A N 1
ATOM 782 C CA . ILE A 1 98 ? 4.262 5.361 -8.667 1.00 54.25 98 ILE A CA 1
ATOM 783 C C . ILE A 1 98 ? 4.253 5.231 -10.195 1.00 54.25 98 ILE A C 1
ATOM 785 O O . ILE A 1 98 ? 3.181 5.341 -10.791 1.00 54.25 98 ILE A O 1
ATOM 789 N N . PRO A 1 99 ? 5.410 4.985 -10.840 1.00 55.41 99 PRO A N 1
ATOM 790 C CA . PRO A 1 99 ? 5.456 4.760 -12.279 1.00 55.41 99 PRO A CA 1
ATOM 791 C C . PRO A 1 99 ? 4.685 3.489 -12.650 1.00 55.41 99 PRO A C 1
ATOM 793 O O . PRO A 1 99 ? 4.748 2.480 -11.943 1.00 55.41 99 PRO A O 1
ATOM 796 N N . GLN A 1 100 ? 3.970 3.536 -13.774 1.00 59.09 100 GLN A N 1
ATOM 797 C CA . GLN A 1 100 ? 3.205 2.406 -14.286 1.00 59.09 100 GLN A CA 1
ATOM 798 C C . GLN A 1 100 ? 4.165 1.286 -14.717 1.00 59.09 100 GLN A C 1
ATOM 800 O O . GLN A 1 100 ? 4.856 1.378 -15.734 1.00 59.09 100 GLN A O 1
ATOM 805 N N . ILE A 1 101 ? 4.222 0.210 -13.937 1.00 61.78 101 ILE A N 1
ATOM 806 C CA . ILE A 1 101 ? 4.959 -1.001 -14.299 1.00 61.78 101 ILE A CA 1
ATOM 807 C C . ILE A 1 101 ? 4.029 -1.827 -15.188 1.00 61.78 101 ILE A C 1
ATOM 809 O O . ILE A 1 101 ? 3.324 -2.726 -14.726 1.00 61.78 101 ILE A O 1
ATOM 813 N N . GLN A 1 102 ? 3.995 -1.497 -16.479 1.00 61.19 102 GLN A N 1
ATOM 814 C CA . GLN A 1 102 ? 3.256 -2.290 -17.456 1.00 61.19 102 GLN A CA 1
ATOM 815 C C . GLN A 1 102 ? 3.965 -3.633 -17.664 1.00 61.19 102 GLN A C 1
ATOM 817 O O . GLN A 1 102 ? 5.156 -3.679 -17.980 1.00 61.19 102 GLN A O 1
ATOM 822 N N . ILE A 1 103 ? 3.234 -4.739 -17.503 1.00 68.06 103 ILE A N 1
ATOM 823 C CA . ILE A 1 103 ? 3.743 -6.061 -17.879 1.00 68.06 103 ILE A CA 1
ATOM 824 C C . ILE A 1 103 ? 3.884 -6.068 -19.409 1.00 68.06 103 ILE A C 1
ATOM 826 O O . ILE A 1 103 ? 2.880 -5.856 -20.091 1.00 68.06 103 I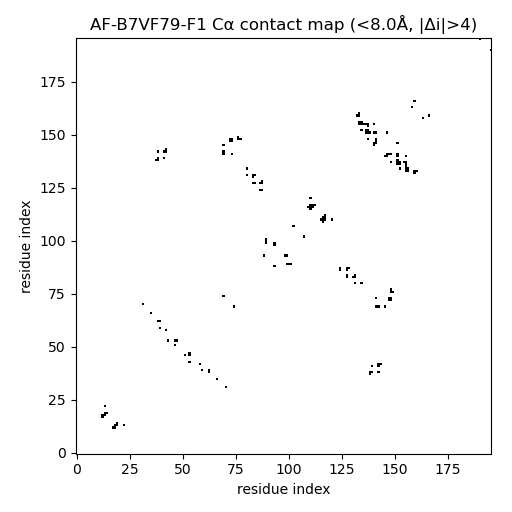LE A O 1
ATOM 830 N N . PRO A 1 104 ? 5.083 -6.314 -19.970 1.00 70.50 104 PRO A N 1
ATOM 831 C CA . PRO A 1 104 ? 5.282 -6.276 -21.412 1.00 70.50 104 PRO A CA 1
ATOM 832 C C . PRO A 1 104 ? 4.342 -7.234 -22.148 1.00 70.50 104 PRO A C 1
ATOM 834 O O . PRO A 1 104 ? 4.173 -8.386 -21.739 1.00 70.50 104 PRO A O 1
ATOM 837 N N . ASN A 1 105 ? 3.811 -6.781 -23.287 1.00 74.75 105 ASN A N 1
ATOM 838 C CA . ASN A 1 105 ? 2.845 -7.524 -24.109 1.00 74.75 105 ASN A CA 1
ATOM 839 C C . ASN A 1 105 ? 3.326 -8.918 -24.536 1.00 74.75 105 ASN A C 1
ATOM 841 O O . ASN A 1 105 ? 2.517 -9.791 -24.825 1.00 74.75 105 ASN A O 1
ATOM 845 N N . PHE A 1 106 ? 4.639 -9.144 -24.570 1.00 76.38 106 PHE A N 1
ATOM 846 C CA . PHE A 1 106 ? 5.215 -10.452 -24.863 1.00 76.38 106 PHE A CA 1
ATOM 847 C C . PHE A 1 106 ? 4.899 -11.487 -23.771 1.00 76.38 106 PHE A C 1
ATOM 849 O O . PHE A 1 106 ? 4.492 -12.603 -24.078 1.00 76.38 106 PHE A O 1
ATOM 856 N N . ILE A 1 107 ? 5.031 -11.108 -22.495 1.00 73.94 107 ILE A N 1
ATOM 857 C CA . ILE A 1 107 ? 4.796 -12.007 -21.356 1.00 73.94 107 ILE A CA 1
ATOM 858 C C . ILE A 1 107 ? 3.306 -12.319 -21.230 1.00 73.94 107 ILE A C 1
ATOM 860 O O . ILE A 1 107 ? 2.917 -13.477 -21.093 1.00 73.94 107 ILE A O 1
ATOM 864 N N . THR A 1 108 ? 2.462 -11.288 -21.299 1.00 77.56 108 THR A N 1
ATOM 865 C CA . THR A 1 108 ? 1.009 -11.472 -21.259 1.00 77.56 108 THR A CA 1
ATOM 866 C C . THR A 1 108 ? 0.537 -12.241 -22.487 1.00 77.56 108 THR A C 1
ATOM 868 O O . THR A 1 108 ? -0.181 -13.224 -22.340 1.00 77.56 108 THR A O 1
ATOM 871 N N . GLY A 1 109 ? 1.002 -11.879 -23.683 1.00 76.75 109 GLY A N 1
ATOM 872 C CA . GLY A 1 109 ? 0.662 -12.558 -24.930 1.00 76.75 109 GLY A CA 1
ATOM 873 C C . GLY A 1 109 ? 0.989 -14.051 -24.914 1.00 76.75 109 GLY A C 1
ATOM 874 O O . GLY A 1 109 ? 0.169 -14.847 -25.360 1.00 76.75 109 GLY A O 1
ATOM 875 N N . GLU A 1 110 ? 2.131 -14.453 -24.353 1.00 82.75 110 GLU A N 1
ATOM 876 C CA . GLU A 1 110 ? 2.492 -15.872 -24.240 1.00 82.75 110 GLU A CA 1
ATOM 877 C C . GLU A 1 110 ? 1.614 -16.623 -23.225 1.00 82.75 110 GLU A C 1
ATOM 879 O O . GLU A 1 110 ? 1.155 -17.734 -23.493 1.00 82.75 110 GLU A O 1
ATOM 884 N N . LEU A 1 111 ? 1.289 -15.991 -22.093 1.00 79.69 111 LEU A N 1
ATOM 885 C CA . LEU A 1 111 ? 0.361 -16.554 -21.107 1.00 79.69 111 LEU A CA 1
ATOM 886 C C . LEU A 1 111 ? -1.051 -16.727 -21.682 1.00 79.69 111 LEU A C 1
ATOM 888 O O . LEU A 1 111 ? -1.691 -17.746 -21.430 1.00 79.69 111 LEU A O 1
ATOM 892 N N . PHE A 1 112 ? -1.527 -15.775 -22.488 1.00 84.44 112 PHE A N 1
ATOM 893 C CA . PHE A 1 112 ? -2.865 -15.832 -23.079 1.00 84.44 112 PHE A CA 1
ATOM 894 C C . PHE A 1 112 ? -2.999 -16.849 -24.221 1.00 84.44 112 PHE A C 1
ATOM 896 O O . PHE A 1 112 ? -4.124 -17.209 -24.562 1.00 84.44 112 PHE A O 1
ATOM 903 N N . LYS A 1 113 ? -1.900 -17.366 -24.784 1.00 85.12 113 LYS A N 1
ATOM 904 C CA . LYS A 1 113 ? -1.951 -18.421 -25.814 1.00 85.12 113 LYS A CA 1
ATOM 905 C C . LYS A 1 113 ? -2.323 -19.794 -25.263 1.00 85.12 113 LYS A C 1
ATOM 907 O O . LYS A 1 113 ? -2.827 -20.628 -26.008 1.00 85.12 113 LYS A O 1
ATOM 912 N N . THR A 1 114 ? -2.071 -20.049 -23.980 1.00 88.25 114 THR A N 1
ATOM 913 C CA . THR A 1 114 ? -2.350 -21.349 -23.358 1.00 88.25 114 THR A CA 1
ATOM 914 C C . THR A 1 114 ? -3.466 -21.219 -22.330 1.00 88.25 114 THR A C 1
ATOM 916 O O . THR A 1 114 ? -3.482 -20.289 -21.526 1.00 88.25 114 THR A O 1
ATOM 919 N N . THR A 1 115 ? -4.392 -22.181 -22.291 1.00 84.88 115 THR A N 1
ATOM 920 C CA . THR A 1 115 ? -5.463 -22.199 -21.277 1.00 84.88 115 THR A CA 1
ATOM 921 C C . THR A 1 115 ? -4.886 -22.222 -19.857 1.00 84.88 115 THR A C 1
ATOM 923 O O . THR A 1 115 ? -5.407 -21.565 -18.961 1.00 84.88 115 THR A O 1
ATOM 926 N N . MET A 1 116 ? -3.760 -22.914 -19.653 1.00 86.38 116 MET A N 1
ATOM 927 C CA . MET A 1 116 ? -3.068 -22.963 -18.362 1.00 86.38 116 MET A CA 1
ATOM 928 C C . MET A 1 116 ? -2.432 -21.615 -17.984 1.00 86.38 116 MET A C 1
ATOM 930 O O . MET A 1 116 ? -2.509 -21.216 -16.823 1.00 86.38 116 MET A O 1
ATOM 934 N N . GLY A 1 117 ? -1.865 -20.885 -18.950 1.00 85.81 117 GLY A N 1
ATOM 935 C CA . GLY A 1 117 ? -1.325 -19.542 -18.735 1.00 85.81 117 GLY A CA 1
ATOM 936 C C . GLY A 1 117 ? -2.412 -18.514 -18.412 1.00 85.81 117 GLY A C 1
ATOM 937 O O . GLY A 1 117 ? -2.239 -17.722 -17.486 1.00 85.81 117 GLY A O 1
ATOM 938 N N . GLN A 1 118 ? -3.570 -18.592 -19.078 1.00 85.88 118 GLN A N 1
ATOM 939 C CA . GLN A 1 118 ? -4.745 -17.772 -18.753 1.00 85.88 118 GLN A CA 1
ATOM 940 C C . GLN A 1 118 ? -5.244 -18.033 -17.326 1.00 85.88 118 GLN A C 1
ATOM 942 O O . GLN A 1 118 ? -5.421 -17.098 -16.544 1.00 85.88 118 GLN A O 1
ATOM 947 N N . VAL A 1 119 ? -5.434 -19.304 -16.953 1.00 89.56 119 VAL A N 1
ATOM 948 C CA . VAL A 1 119 ? -5.876 -19.679 -15.599 1.00 89.56 119 VAL A CA 1
ATOM 949 C C . VAL A 1 119 ? -4.866 -19.219 -14.547 1.00 89.56 119 VAL A C 1
ATOM 951 O O . VAL A 1 119 ? -5.263 -18.664 -13.519 1.00 89.56 119 VAL A O 1
ATOM 954 N N . GLY A 1 120 ? -3.568 -19.397 -14.804 1.00 88.00 120 GLY A N 1
ATOM 955 C CA . GLY A 1 120 ? -2.496 -18.908 -13.938 1.00 88.00 120 GLY A CA 1
ATOM 956 C C . GLY A 1 120 ? -2.541 -17.391 -13.747 1.00 88.00 120 GLY A C 1
ATOM 957 O O . GLY A 1 120 ? -2.468 -16.917 -12.612 1.00 88.00 120 GLY A O 1
ATOM 958 N N . TYR A 1 121 ? -2.746 -16.638 -14.831 1.00 86.88 121 TYR A N 1
ATOM 959 C CA . TYR A 1 121 ? -2.878 -15.182 -14.798 1.00 86.88 121 TYR A CA 1
ATOM 960 C C . TYR A 1 121 ? -4.049 -14.738 -13.909 1.00 86.88 121 TYR A C 1
ATOM 962 O O . TYR A 1 121 ? -3.851 -13.985 -12.952 1.00 86.88 121 TYR A O 1
ATOM 970 N N . TYR A 1 122 ? -5.259 -15.250 -14.149 1.00 86.94 122 TYR A N 1
ATOM 971 C CA . TYR A 1 122 ? -6.429 -14.868 -13.350 1.00 86.94 122 TYR A CA 1
ATOM 972 C C . TYR A 1 122 ? -6.317 -15.318 -11.891 1.00 86.94 122 TYR A C 1
ATOM 974 O O . TYR A 1 122 ? -6.709 -14.577 -10.990 1.00 86.94 122 TYR A O 1
ATOM 982 N N . THR A 1 123 ? -5.735 -16.493 -11.641 1.00 90.25 123 THR A N 1
ATOM 983 C CA . THR A 1 123 ? -5.516 -17.004 -10.279 1.00 90.25 123 THR A CA 1
ATOM 984 C C . THR A 1 123 ? -4.543 -16.114 -9.516 1.00 90.25 123 THR A C 1
ATOM 986 O O . THR A 1 123 ? -4.807 -15.767 -8.366 1.00 90.25 123 THR A O 1
ATOM 989 N N . PHE A 1 124 ? -3.452 -15.684 -10.154 1.00 88.75 124 PHE A N 1
ATOM 990 C CA . PHE A 1 124 ? -2.496 -14.761 -9.550 1.00 88.75 124 PHE A CA 1
ATOM 991 C C . PHE A 1 124 ? -3.176 -13.454 -9.126 1.00 88.75 124 PHE A C 1
ATOM 993 O O . PHE A 1 124 ? -3.100 -13.073 -7.956 1.00 88.75 124 PHE A O 1
ATOM 1000 N N . PHE A 1 125 ? -3.916 -12.808 -10.033 1.00 86.88 125 PHE A N 1
ATOM 1001 C CA . PHE A 1 125 ? -4.627 -11.569 -9.705 1.00 86.88 125 PHE A CA 1
ATOM 1002 C C . PHE A 1 125 ? -5.729 -11.775 -8.661 1.00 86.88 125 PHE A C 1
ATOM 1004 O O . PHE A 1 125 ? -5.895 -10.923 -7.789 1.00 86.88 125 PHE A O 1
ATOM 1011 N N . ALA A 1 126 ? -6.429 -12.912 -8.674 1.00 88.56 126 ALA A N 1
ATOM 1012 C CA . ALA A 1 126 ? -7.415 -13.248 -7.649 1.00 88.56 126 ALA A CA 1
ATOM 1013 C C . ALA A 1 126 ? -6.774 -13.397 -6.257 1.00 88.56 126 ALA A C 1
ATOM 1015 O O . ALA A 1 126 ? -7.314 -12.888 -5.272 1.00 88.56 126 ALA A O 1
ATOM 1016 N N . VAL A 1 127 ? -5.600 -14.031 -6.162 1.00 90.75 127 VAL A N 1
ATOM 1017 C CA . VAL A 1 127 ? -4.840 -14.147 -4.906 1.00 90.75 127 VAL A CA 1
ATOM 1018 C C . VAL A 1 127 ? -4.374 -12.775 -4.424 1.00 90.75 127 VAL A C 1
ATOM 1020 O O . VAL A 1 127 ? -4.542 -12.450 -3.247 1.00 90.75 127 VAL A O 1
ATOM 1023 N N . VAL A 1 128 ? -3.838 -11.946 -5.322 1.00 89.31 128 VAL A N 1
ATOM 1024 C CA . VAL A 1 128 ? -3.408 -10.581 -4.991 1.00 89.31 128 VAL A CA 1
ATOM 1025 C C . VAL A 1 128 ? -4.593 -9.735 -4.512 1.00 89.31 128 VAL A C 1
ATOM 1027 O O . VAL A 1 128 ? -4.500 -9.079 -3.471 1.00 89.31 128 VAL A O 1
ATOM 1030 N N . ALA A 1 129 ? -5.730 -9.784 -5.208 1.00 86.56 129 ALA A N 1
ATOM 1031 C CA . ALA A 1 129 ? -6.955 -9.094 -4.810 1.00 86.56 129 ALA A CA 1
ATOM 1032 C C . ALA A 1 129 ? -7.456 -9.570 -3.439 1.00 86.56 129 ALA A C 1
ATOM 1034 O O . ALA A 1 129 ? -7.780 -8.751 -2.577 1.00 86.56 129 ALA A O 1
ATOM 1035 N N . TYR A 1 130 ? -7.447 -10.882 -3.193 1.00 89.31 130 TYR A N 1
ATOM 1036 C CA . TYR A 1 130 ? -7.819 -11.453 -1.902 1.00 89.31 130 TYR A CA 1
ATOM 1037 C C . TYR A 1 130 ? -6.903 -10.979 -0.764 1.00 89.31 130 TYR A C 1
ATOM 1039 O O . TYR A 1 130 ? -7.394 -10.625 0.311 1.00 89.31 130 TYR A O 1
ATOM 1047 N N . LEU A 1 131 ? -5.583 -10.937 -0.979 1.00 89.94 131 LEU A N 1
ATOM 1048 C CA . LEU A 1 131 ? -4.634 -10.445 0.024 1.00 89.94 131 LEU A CA 1
ATOM 1049 C C . LEU A 1 131 ? -4.847 -8.959 0.332 1.00 89.94 131 LEU A C 1
ATOM 1051 O O . LEU A 1 131 ? -4.877 -8.589 1.508 1.00 89.94 131 LEU A O 1
ATOM 1055 N N . ASN A 1 132 ? -5.067 -8.130 -0.690 1.00 88.19 132 ASN A N 1
ATOM 1056 C CA . ASN A 1 132 ? -5.380 -6.711 -0.505 1.00 88.19 132 ASN A CA 1
ATOM 1057 C C . ASN A 1 132 ? -6.691 -6.517 0.260 1.00 88.19 132 ASN A C 1
ATOM 1059 O O . ASN A 1 132 ? -6.727 -5.773 1.238 1.00 88.19 132 ASN A O 1
ATOM 1063 N N . LEU A 1 133 ? -7.746 -7.254 -0.102 1.00 87.69 133 LEU A N 1
ATOM 1064 C CA . LEU A 1 133 ? -9.021 -7.210 0.613 1.00 87.69 133 LEU A CA 1
ATOM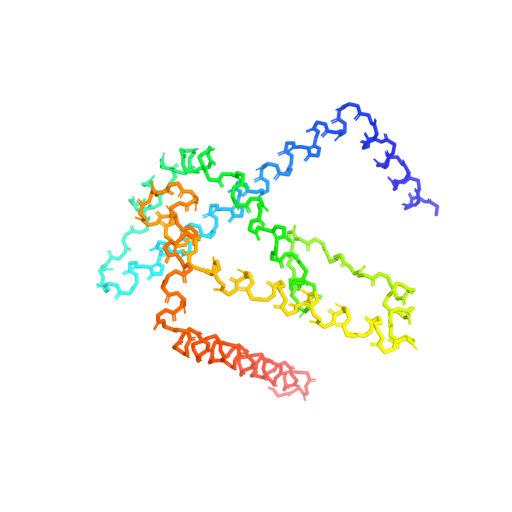 1065 C C . LEU A 1 133 ? -8.863 -7.651 2.073 1.00 87.69 133 LEU A C 1
ATOM 1067 O O . LEU A 1 133 ? -9.391 -7.011 2.979 1.00 87.69 133 LEU A O 1
ATOM 1071 N N . ARG A 1 134 ? -8.085 -8.708 2.329 1.00 89.25 134 ARG A N 1
ATOM 1072 C CA . ARG A 1 134 ? -7.778 -9.196 3.681 1.00 89.25 134 ARG A CA 1
ATOM 1073 C C . ARG A 1 134 ? -7.016 -8.160 4.516 1.00 89.25 134 ARG A C 1
ATOM 1075 O O . ARG A 1 134 ? -7.201 -8.110 5.739 1.00 89.25 134 ARG A O 1
ATOM 1082 N N . TRP A 1 135 ? -6.156 -7.358 3.894 1.00 88.38 135 TRP A N 1
ATOM 1083 C CA . TRP A 1 135 ? -5.311 -6.364 4.565 1.00 88.38 135 TRP A CA 1
ATOM 1084 C C . TRP A 1 135 ? -5.799 -4.917 4.445 1.00 88.38 135 TRP A C 1
ATOM 1086 O O . TRP A 1 135 ? -5.108 -4.006 4.898 1.00 88.38 135 TRP A O 1
ATOM 1096 N N . ILE A 1 136 ? -7.017 -4.703 3.948 1.00 87.19 136 ILE A N 1
ATOM 1097 C CA . ILE A 1 136 ? -7.582 -3.369 3.715 1.00 87.19 136 I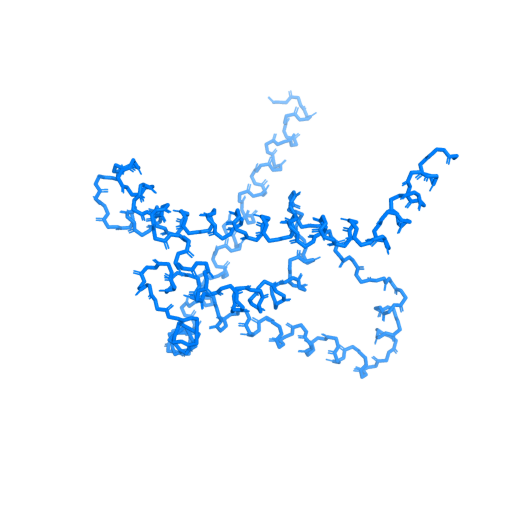LE A CA 1
ATOM 1098 C C . ILE A 1 136 ? -7.612 -2.479 4.971 1.00 87.19 136 ILE A C 1
ATOM 1100 O O . ILE A 1 136 ? -7.418 -1.269 4.887 1.00 87.19 136 ILE A O 1
ATOM 1104 N N . PHE A 1 137 ? -7.792 -3.065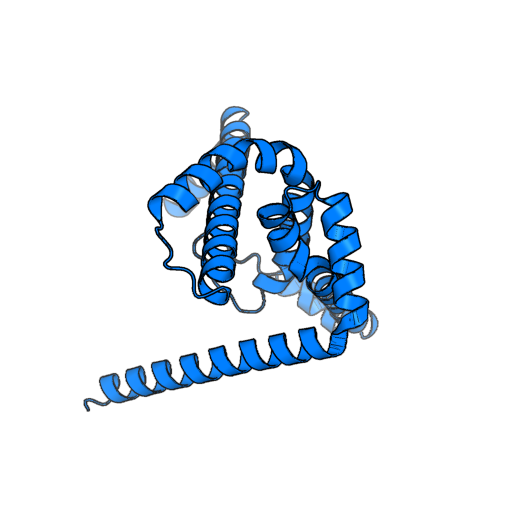 6.161 1.00 87.31 137 PHE A N 1
ATOM 1105 C CA . PHE A 1 137 ? -7.852 -2.325 7.427 1.00 87.31 137 PHE A CA 1
ATOM 1106 C C . PHE A 1 137 ? -6.525 -2.280 8.183 1.00 87.31 137 PHE A C 1
ATOM 1108 O O . PHE A 1 137 ? -6.474 -1.737 9.287 1.00 87.31 137 PHE A O 1
ATOM 1115 N N . VAL A 1 138 ? -5.437 -2.822 7.631 1.00 88.06 138 VAL A N 1
ATOM 1116 C CA . VAL A 1 138 ? -4.154 -2.865 8.343 1.00 88.06 138 VAL A CA 1
ATOM 1117 C C . VAL A 1 138 ? -3.631 -1.465 8.621 1.00 88.06 138 VAL A C 1
ATOM 1119 O O . VAL A 1 138 ? -3.291 -1.175 9.766 1.00 88.06 138 VAL A O 1
ATOM 1122 N N . LEU A 1 139 ? -3.639 -0.587 7.617 1.00 83.19 139 LEU A N 1
ATOM 1123 C CA . LEU A 1 139 ? -3.203 0.800 7.776 1.00 83.19 139 LEU A CA 1
ATOM 1124 C C . LEU A 1 139 ? -4.049 1.565 8.809 1.00 83.19 139 LEU A C 1
ATOM 1126 O O . LEU A 1 139 ? -3.461 2.080 9.762 1.00 83.19 139 LEU A O 1
ATOM 1130 N N . PRO A 1 140 ? -5.397 1.573 8.728 1.00 84.50 140 PRO A N 1
ATOM 1131 C CA . PRO A 1 140 ? -6.232 2.172 9.767 1.00 84.50 140 PRO A CA 1
ATOM 1132 C C . PRO A 1 140 ? -5.957 1.643 11.174 1.00 84.50 140 PRO A C 1
ATOM 1134 O O . PRO A 1 140 ? -5.861 2.429 12.112 1.00 84.50 140 PRO A O 1
ATOM 1137 N N . ILE A 1 141 ? -5.791 0.328 11.338 1.00 85.31 141 ILE A N 1
ATOM 1138 C CA . ILE A 1 141 ? -5.547 -0.280 12.653 1.00 85.31 141 ILE A CA 1
ATOM 1139 C C . ILE A 1 141 ? -4.166 0.110 13.192 1.00 85.31 141 ILE A C 1
ATOM 1141 O O . ILE A 1 141 ? -4.043 0.407 14.378 1.00 85.31 141 ILE A O 1
ATOM 1145 N N . VAL A 1 142 ? -3.133 0.131 12.348 1.00 82.94 142 VAL A N 1
ATOM 1146 C CA . VAL A 1 142 ? -1.783 0.562 12.746 1.00 82.94 142 VAL A CA 1
ATOM 1147 C C . VAL A 1 142 ? -1.796 2.020 13.197 1.00 82.94 142 VAL A C 1
ATOM 1149 O O . VAL A 1 142 ? -1.281 2.331 14.269 1.00 82.94 142 VAL A O 1
ATOM 1152 N N . VAL A 1 143 ? -2.417 2.901 12.412 1.00 81.00 143 VAL A N 1
ATOM 1153 C CA . VAL A 1 143 ? -2.431 4.346 12.674 1.00 81.00 143 VAL A CA 1
ATOM 1154 C C . VAL A 1 143 ? -3.281 4.688 13.902 1.00 81.00 143 VAL A C 1
ATOM 1156 O O . VAL A 1 143 ? -2.869 5.505 14.723 1.00 81.00 143 VAL A O 1
ATOM 1159 N N . LEU A 1 144 ? -4.449 4.057 14.062 1.00 79.94 144 LEU A N 1
ATOM 1160 C CA . LEU A 1 144 ? -5.387 4.382 15.143 1.00 79.94 144 LEU A CA 1
ATOM 1161 C C . LEU A 1 144 ? -5.088 3.646 16.457 1.00 79.94 144 LEU A C 1
ATOM 1163 O O . LEU A 1 144 ? -5.281 4.221 17.526 1.00 79.94 144 LEU A O 1
ATOM 1167 N N . GLU A 1 145 ? -4.642 2.387 16.405 1.00 80.00 145 GLU A N 1
ATOM 1168 C CA . GLU A 1 145 ? -4.396 1.571 17.607 1.00 80.00 145 GLU A CA 1
ATOM 1169 C C . GLU A 1 145 ? -2.917 1.490 18.001 1.00 80.00 145 GLU A C 1
ATOM 1171 O O . GLU A 1 145 ? -2.619 0.927 19.052 1.00 80.00 145 GLU A O 1
ATOM 1176 N N . GLN A 1 146 ? -1.998 2.015 17.180 1.00 76.50 146 GLN A N 1
ATOM 1177 C CA . GLN A 1 146 ? -0.545 1.999 17.419 1.00 76.50 146 GLN A CA 1
ATOM 1178 C C . GLN A 1 146 ? 0.011 0.591 17.693 1.00 76.50 146 GLN A C 1
ATOM 1180 O O . GLN A 1 146 ? 0.899 0.383 18.519 1.00 76.50 146 GLN A O 1
ATOM 1185 N N . LYS A 1 147 ? -0.541 -0.411 17.002 1.00 79.62 147 LYS A N 1
ATOM 1186 C CA . LYS A 1 147 ? -0.152 -1.819 17.148 1.00 79.62 147 LYS A CA 1
ATOM 1187 C C . LYS A 1 147 ? 0.853 -2.232 16.076 1.00 79.62 147 LYS A C 1
ATOM 1189 O O . LYS A 1 147 ? 0.785 -1.727 14.957 1.00 79.62 147 LYS A O 1
ATOM 1194 N N . PRO A 1 148 ? 1.727 -3.215 16.361 1.00 81.50 148 PRO A N 1
ATOM 1195 C CA . PRO A 1 148 ? 2.646 -3.733 15.359 1.00 81.50 148 PRO A CA 1
ATOM 1196 C C . PRO A 1 148 ? 1.878 -4.369 14.194 1.00 81.50 148 PRO A C 1
ATOM 1198 O O . PRO A 1 148 ? 0.832 -5.004 14.388 1.00 81.50 148 PRO A O 1
ATOM 1201 N N . PHE A 1 149 ? 2.449 -4.278 12.991 1.00 83.12 149 PHE A N 1
ATOM 1202 C CA . PHE A 1 149 ? 1.826 -4.733 11.744 1.00 83.12 149 PHE A CA 1
ATOM 1203 C C . PHE A 1 149 ? 1.256 -6.158 11.823 1.00 83.12 149 PHE A C 1
ATOM 1205 O O . PHE A 1 149 ? 0.146 -6.412 11.370 1.00 83.12 149 PHE A O 1
ATOM 1212 N N . ARG A 1 150 ? 1.961 -7.101 12.464 1.00 84.19 150 ARG A N 1
ATOM 1213 C CA . ARG A 1 150 ? 1.505 -8.503 12.589 1.00 84.19 150 ARG A CA 1
ATOM 1214 C C . ARG A 1 150 ? 0.201 -8.647 13.378 1.00 84.19 150 ARG A C 1
ATOM 1216 O O . ARG A 1 150 ? -0.585 -9.561 13.117 1.00 84.19 150 ARG A O 1
ATOM 1223 N N . VAL A 1 151 ? -0.015 -7.795 14.378 1.00 86.94 151 VAL A N 1
ATOM 1224 C CA . VAL A 1 151 ? -1.254 -7.788 15.170 1.00 86.94 151 VAL A CA 1
ATOM 1225 C C . VAL A 1 151 ? -2.366 -7.119 14.364 1.00 86.94 151 VAL A C 1
ATOM 1227 O O . VAL A 1 151 ? -3.467 -7.666 14.287 1.00 86.94 151 VAL A O 1
ATOM 1230 N N . ALA A 1 152 ? -2.057 -6.012 13.686 1.00 87.25 152 ALA A N 1
ATOM 1231 C CA . ALA A 1 152 ? -2.993 -5.328 12.797 1.00 87.25 152 ALA A CA 1
ATOM 1232 C C . ALA A 1 152 ? -3.453 -6.214 11.623 1.00 87.25 152 ALA A C 1
ATOM 1234 O O . ALA A 1 152 ? -4.648 -6.300 11.361 1.00 87.25 152 ALA A O 1
ATOM 1235 N N . ALA A 1 153 ? -2.547 -6.962 10.987 1.00 87.12 153 ALA A N 1
ATOM 1236 C CA . ALA A 1 153 ? -2.839 -7.900 9.899 1.00 87.12 153 ALA A CA 1
ATOM 1237 C C . ALA A 1 153 ? -3.780 -9.032 10.323 1.00 87.12 153 ALA A C 1
ATOM 1239 O O . ALA A 1 153 ? -4.736 -9.352 9.613 1.00 87.12 153 ALA A O 1
ATOM 1240 N N . ARG A 1 154 ? -3.556 -9.616 11.508 1.00 89.81 154 ARG A N 1
ATOM 1241 C CA . ARG A 1 154 ? -4.460 -10.637 12.061 1.00 89.81 154 ARG A CA 1
ATOM 1242 C C . ARG A 1 154 ? -5.836 -10.059 12.375 1.00 89.81 154 ARG A C 1
ATOM 1244 O O . ARG A 1 154 ? -6.843 -10.686 12.050 1.00 89.81 154 ARG A O 1
ATOM 1251 N N . LYS A 1 155 ? -5.881 -8.863 12.964 1.00 89.81 155 LYS A N 1
ATOM 1252 C CA . LYS A 1 155 ? -7.139 -8.188 13.292 1.00 89.81 155 LYS A CA 1
ATOM 1253 C C . LYS A 1 155 ? -7.916 -7.792 12.031 1.00 89.81 155 LYS A C 1
ATOM 1255 O O . LYS A 1 155 ? -9.102 -8.091 11.957 1.00 89.81 155 LYS A O 1
ATOM 1260 N N . SER A 1 156 ? -7.246 -7.232 11.022 1.00 90.19 156 SER A N 1
ATOM 1261 C CA . SER A 1 156 ? -7.824 -6.925 9.705 1.00 90.19 156 SER A CA 1
ATOM 1262 C C . SER A 1 156 ? -8.434 -8.173 9.072 1.00 90.19 156 SER A C 1
ATOM 1264 O O . SER A 1 156 ? -9.603 -8.164 8.702 1.00 90.19 156 SER A O 1
ATOM 1266 N N . ALA A 1 157 ? -7.693 -9.285 9.043 1.00 89.69 157 ALA A N 1
ATOM 1267 C CA . ALA A 1 157 ? -8.191 -10.535 8.477 1.00 89.69 157 ALA A CA 1
ATOM 1268 C C . ALA A 1 157 ? -9.447 -11.057 9.195 1.00 89.69 157 ALA A C 1
ATOM 1270 O O . ALA A 1 157 ? -10.363 -11.550 8.540 1.00 89.69 157 ALA A O 1
ATOM 1271 N N . LYS A 1 158 ? -9.506 -10.937 10.529 1.00 91.75 158 LYS A N 1
ATOM 1272 C CA . LYS A 1 158 ? -10.689 -11.320 11.310 1.00 91.75 158 LYS A CA 1
ATOM 1273 C C . LYS A 1 158 ? -11.889 -10.422 10.986 1.00 91.75 158 LYS A C 1
ATOM 1275 O O . LYS A 1 158 ? -12.957 -10.945 10.690 1.00 91.75 158 LYS A O 1
ATOM 1280 N N . LEU A 1 159 ? -11.692 -9.102 10.959 1.00 89.00 159 LEU A N 1
ATOM 1281 C CA . LEU A 1 159 ? -12.747 -8.133 10.641 1.00 89.00 159 LEU A CA 1
ATOM 1282 C C . LEU A 1 159 ? -13.318 -8.345 9.234 1.00 89.00 159 LEU A C 1
ATOM 1284 O O . LEU A 1 159 ? -14.535 -8.379 9.060 1.00 89.00 159 LEU A O 1
ATOM 1288 N N . VAL A 1 160 ? -12.449 -8.538 8.239 1.00 89.12 160 VAL A N 1
ATOM 1289 C CA . VAL A 1 160 ? -12.861 -8.798 6.851 1.00 89.12 160 VAL A CA 1
ATOM 1290 C C . VAL A 1 160 ? -13.591 -10.132 6.746 1.00 89.12 160 VAL A C 1
ATOM 1292 O O . VAL A 1 160 ? -14.591 -10.209 6.048 1.00 89.12 160 VAL A O 1
ATOM 1295 N N . LYS A 1 161 ? -13.156 -11.174 7.463 1.00 88.81 161 LYS A N 1
ATOM 1296 C CA . LYS A 1 161 ? -13.848 -12.471 7.457 1.00 88.81 161 LYS A CA 1
ATOM 1297 C C . LYS A 1 161 ? -15.250 -12.381 8.071 1.00 88.81 161 LYS A C 1
ATOM 1299 O O . LYS A 1 161 ? -16.182 -12.957 7.524 1.00 88.81 161 LYS A O 1
ATOM 1304 N N . GLU A 1 162 ? -15.404 -11.661 9.180 1.00 88.62 162 GLU A N 1
ATOM 1305 C CA . GLU A 1 162 ? -16.694 -11.502 9.873 1.00 88.62 162 GLU A CA 1
ATOM 1306 C C . GLU A 1 162 ? -17.671 -10.591 9.117 1.00 88.62 162 GLU A C 1
ATOM 1308 O O . GLU A 1 162 ? -18.884 -10.753 9.226 1.00 88.62 162 GLU A O 1
ATOM 1313 N N . SER A 1 163 ? -17.160 -9.638 8.335 1.00 86.44 163 SER A N 1
ATOM 1314 C CA . SER A 1 163 ? -17.971 -8.626 7.649 1.00 86.44 163 SER A CA 1
ATOM 1315 C C . SER A 1 163 ? -17.766 -8.593 6.133 1.00 86.44 163 SER A C 1
ATOM 1317 O O . SER A 1 163 ? -18.027 -7.571 5.501 1.00 86.44 163 SER A O 1
ATOM 1319 N N . PHE A 1 164 ? -17.352 -9.714 5.535 1.00 83.19 164 PHE A N 1
ATOM 1320 C CA . PHE A 1 164 ? -16.914 -9.798 4.136 1.00 83.19 164 PHE A CA 1
ATOM 1321 C C . PHE A 1 164 ? -17.892 -9.146 3.156 1.00 83.19 164 PHE A C 1
ATOM 1323 O O . PHE A 1 164 ? -17.507 -8.270 2.390 1.00 83.19 164 PHE A O 1
ATOM 1330 N N . PHE A 1 165 ? -19.177 -9.503 3.239 1.00 84.12 165 PHE A N 1
ATOM 1331 C CA . PHE A 1 165 ? -20.211 -8.946 2.365 1.00 84.12 165 PHE A CA 1
ATOM 1332 C C . PHE A 1 165 ? -20.419 -7.443 2.560 1.00 84.12 165 PHE A C 1
ATOM 1334 O O . PHE A 1 165 ? -20.656 -6.736 1.587 1.00 84.12 165 PHE A O 1
ATOM 1341 N N . LYS A 1 166 ? -20.289 -6.929 3.791 1.00 85.94 166 LYS A N 1
ATOM 1342 C CA . LYS A 1 166 ? -20.395 -5.486 4.058 1.00 85.94 166 LYS A CA 1
ATOM 1343 C C . LYS A 1 166 ? -19.208 -4.732 3.469 1.00 85.94 166 LYS A C 1
ATOM 1345 O O . LYS A 1 166 ? -19.406 -3.687 2.860 1.00 85.94 166 LYS A O 1
ATOM 1350 N N . VAL A 1 167 ? -17.996 -5.269 3.625 1.00 86.00 167 VAL A N 1
ATOM 1351 C CA . VAL A 1 167 ? -16.774 -4.683 3.049 1.00 86.00 167 VAL A CA 1
ATOM 1352 C C . VAL A 1 167 ? -16.849 -4.699 1.525 1.00 86.00 167 VAL A C 1
ATOM 1354 O O . VAL A 1 167 ? -16.570 -3.686 0.892 1.00 86.00 167 VAL A O 1
ATOM 1357 N N . LEU A 1 168 ? -17.281 -5.817 0.939 1.00 85.50 168 LEU A N 1
ATOM 1358 C CA . LEU A 1 168 ? -17.440 -5.947 -0.505 1.00 85.50 168 LEU A CA 1
ATOM 1359 C C . LEU A 1 168 ? -18.496 -4.977 -1.044 1.00 85.50 168 LEU A C 1
ATOM 1361 O O . LEU A 1 168 ? -18.226 -4.261 -2.001 1.00 85.50 168 LEU A O 1
ATOM 1365 N N . PHE A 1 169 ? -19.667 -4.902 -0.407 1.00 88.06 169 PHE A N 1
ATOM 1366 C CA . PHE A 1 169 ? -20.723 -3.969 -0.799 1.00 88.06 169 PHE A CA 1
ATOM 1367 C C . PHE A 1 169 ? -20.262 -2.511 -0.699 1.00 88.06 169 PHE A C 1
ATOM 1369 O O . PHE A 1 169 ? -20.507 -1.722 -1.608 1.00 88.06 169 PHE A O 1
ATOM 1376 N N . PHE A 1 170 ? -19.539 -2.165 0.370 1.00 87.81 170 PHE A N 1
ATOM 1377 C CA . PHE A 1 170 ? -18.952 -0.838 0.529 1.00 87.81 170 PHE A CA 1
ATOM 1378 C C . PHE A 1 170 ? -17.938 -0.520 -0.578 1.00 87.81 170 PHE A C 1
ATOM 1380 O O . PHE A 1 170 ? -17.992 0.565 -1.148 1.00 87.81 170 PHE A O 1
ATOM 1387 N N . LEU A 1 171 ? -17.055 -1.463 -0.924 1.00 85.62 171 LEU A N 1
ATOM 1388 C CA . LEU A 1 171 ? -16.083 -1.290 -2.007 1.00 85.62 171 LEU A CA 1
ATOM 1389 C C . LEU A 1 171 ? -16.762 -1.111 -3.363 1.00 85.62 171 LEU A C 1
ATOM 1391 O O . LEU A 1 171 ? -16.424 -0.185 -4.093 1.00 85.62 171 LEU A O 1
ATOM 1395 N N . VAL A 1 172 ? -17.740 -1.957 -3.685 1.00 87.62 172 VAL A N 1
ATOM 1396 C CA . VAL A 1 172 ? -18.504 -1.845 -4.934 1.00 87.62 172 VAL A CA 1
ATOM 1397 C C . VAL A 1 172 ? -19.215 -0.492 -4.998 1.00 87.62 172 VAL A C 1
ATOM 1399 O O . VAL A 1 172 ? -19.088 0.214 -5.995 1.00 87.62 172 VAL A O 1
ATOM 1402 N N . GLY A 1 173 ? -19.884 -0.080 -3.917 1.00 88.31 173 GLY A N 1
ATOM 1403 C CA . GLY A 1 173 ? -20.518 1.237 -3.824 1.00 88.31 173 GLY A CA 1
ATOM 1404 C C . GLY A 1 173 ? -19.526 2.391 -3.991 1.00 88.31 173 GLY A C 1
ATOM 1405 O O . GLY A 1 173 ? -19.820 3.360 -4.688 1.00 88.31 173 GLY A O 1
ATOM 1406 N N . PHE A 1 174 ? -18.329 2.268 -3.415 1.00 85.75 174 PHE A N 1
ATOM 1407 C CA . PHE A 1 174 ? -17.259 3.252 -3.555 1.00 85.75 174 PHE A CA 1
ATOM 1408 C C . PHE A 1 174 ? -16.791 3.383 -5.010 1.00 85.75 174 PHE A C 1
ATOM 1410 O O . PHE A 1 174 ? -16.776 4.495 -5.539 1.00 85.75 174 PHE A O 1
ATOM 1417 N N . PHE A 1 175 ? -16.504 2.273 -5.697 1.00 84.81 175 PHE A N 1
ATOM 1418 C CA . PHE A 1 175 ? -16.116 2.304 -7.113 1.00 84.81 175 PHE A CA 1
ATOM 1419 C C . PHE A 1 175 ? -17.232 2.848 -8.011 1.00 84.81 175 PHE A C 1
ATOM 1421 O O . PHE A 1 175 ? -16.956 3.656 -8.896 1.00 84.81 175 PHE A O 1
ATOM 1428 N N . ILE A 1 176 ? -18.490 2.479 -7.750 1.00 89.06 176 ILE A N 1
ATOM 1429 C CA . ILE A 1 176 ? -19.646 3.033 -8.469 1.00 89.06 176 ILE A CA 1
ATOM 1430 C C . ILE A 1 176 ? -19.722 4.551 -8.267 1.00 89.06 176 ILE A C 1
ATOM 1432 O O . ILE A 1 176 ? -19.899 5.285 -9.236 1.00 89.06 176 ILE A O 1
ATOM 1436 N N . SER A 1 177 ? -19.543 5.037 -7.034 1.00 87.62 177 SER A N 1
ATOM 1437 C CA . SER A 1 177 ? -19.584 6.474 -6.737 1.00 87.62 177 SER A CA 1
ATOM 1438 C C . SER A 1 177 ? -18.493 7.249 -7.478 1.00 87.62 177 SER A C 1
ATOM 1440 O O . SER A 1 177 ? -18.774 8.301 -8.048 1.00 87.62 177 SER A O 1
ATOM 1442 N N . ILE A 1 178 ? -17.278 6.693 -7.554 1.00 86.75 178 ILE A N 1
ATOM 1443 C CA . ILE A 1 178 ? -16.177 7.276 -8.330 1.00 86.75 178 ILE A CA 1
ATOM 1444 C C . ILE A 1 178 ? -16.536 7.296 -9.817 1.00 86.75 178 ILE A C 1
ATOM 1446 O O . ILE A 1 178 ? -16.349 8.317 -10.474 1.00 86.75 178 ILE A O 1
ATOM 1450 N N . GLY A 1 179 ? -17.086 6.194 -10.337 1.00 87.25 179 GLY A N 1
ATOM 1451 C CA . GLY A 1 179 ? -17.512 6.092 -11.732 1.00 87.25 179 GLY A CA 1
ATOM 1452 C C . GLY A 1 179 ? -18.560 7.143 -12.101 1.00 87.25 179 GLY A C 1
ATOM 1453 O O . GLY A 1 179 ? -18.434 7.798 -13.132 1.00 87.25 179 GLY A O 1
ATOM 1454 N N . ILE A 1 180 ? -19.545 7.373 -11.228 1.00 91.62 180 ILE A N 1
ATOM 1455 C CA . ILE A 1 180 ? -20.563 8.416 -11.419 1.00 91.62 180 ILE A CA 1
ATOM 1456 C C . ILE A 1 180 ? -19.911 9.800 -11.480 1.00 91.62 180 ILE A C 1
ATOM 1458 O O . ILE A 1 180 ? -20.185 10.563 -12.404 1.00 91.62 180 ILE A O 1
ATOM 1462 N N . VAL A 1 181 ? -19.026 10.121 -10.531 1.00 91.31 181 VAL A N 1
ATOM 1463 C CA . VAL A 1 181 ? -18.313 11.407 -10.518 1.00 91.31 181 VAL A CA 1
ATOM 1464 C C . VAL A 1 181 ? -17.502 11.591 -11.802 1.00 91.31 181 VAL A C 1
ATOM 1466 O O . VAL A 1 181 ? -17.570 12.654 -12.413 1.00 91.31 181 VAL A O 1
ATOM 1469 N N . TYR A 1 182 ? -16.791 10.557 -12.255 1.00 88.69 182 TYR A N 1
ATOM 1470 C CA . TYR A 1 182 ? -16.003 10.617 -13.484 1.00 88.69 182 TYR A CA 1
ATOM 1471 C C . TYR A 1 182 ? -16.870 10.899 -14.719 1.00 88.69 182 TYR A C 1
ATOM 1473 O O . TYR A 1 182 ? -16.533 11.770 -15.518 1.00 88.69 182 TYR A O 1
ATOM 1481 N N . VAL A 1 183 ? -18.018 10.226 -14.845 1.00 91.25 183 VAL A N 1
ATOM 1482 C CA . VAL A 1 183 ? -18.972 10.461 -15.942 1.00 91.25 183 VAL A CA 1
ATOM 1483 C C . VAL A 1 183 ? -19.530 11.885 -15.901 1.00 91.25 183 VAL A C 1
ATOM 1485 O O . VAL A 1 183 ? -19.638 12.519 -16.949 1.00 91.25 183 VAL A O 1
ATOM 1488 N N . LEU A 1 184 ? -19.835 12.420 -14.714 1.00 92.50 184 LEU A N 1
ATOM 1489 C CA . LEU A 1 184 ? -20.293 13.805 -14.565 1.00 92.50 184 LEU A CA 1
ATOM 1490 C C . LEU A 1 184 ? -19.223 14.807 -15.018 1.00 92.50 184 LEU A C 1
ATOM 1492 O O . LEU A 1 184 ? -19.526 15.712 -15.794 1.00 92.50 184 LEU A O 1
ATOM 1496 N N . PHE A 1 185 ? -17.972 14.629 -14.583 1.00 90.50 185 PHE A N 1
ATOM 1497 C CA . PHE A 1 185 ? -16.859 15.488 -15.001 1.00 90.50 185 PHE A CA 1
ATOM 1498 C C . PHE A 1 185 ? -16.588 15.399 -16.505 1.00 90.50 185 PHE A C 1
ATOM 1500 O O . PHE A 1 185 ? -16.389 16.429 -17.147 1.00 90.50 185 PHE A O 1
ATOM 1507 N N . LEU A 1 186 ? -16.628 14.194 -17.080 1.00 90.75 186 LEU A N 1
ATOM 1508 C CA . LEU A 1 186 ? -16.485 13.994 -18.520 1.00 90.75 186 LEU A CA 1
ATOM 1509 C C . LEU A 1 186 ? -17.623 14.680 -19.291 1.00 90.75 186 LEU A C 1
ATOM 1511 O O . LEU A 1 186 ? -17.371 15.334 -20.297 1.00 90.75 186 LEU A O 1
ATOM 1515 N N . GLY A 1 187 ? -18.861 14.576 -18.801 1.00 90.06 187 GLY A N 1
ATOM 1516 C CA . GLY A 1 187 ? -20.020 15.247 -19.388 1.00 90.06 187 GLY A CA 1
ATOM 1517 C C . GLY A 1 187 ? -19.871 16.768 -19.396 1.00 90.06 187 GLY A C 1
ATOM 1518 O O . GLY A 1 187 ? -20.073 17.393 -20.433 1.00 90.06 187 GLY A O 1
ATOM 1519 N N . ILE A 1 188 ? -19.441 17.359 -18.276 1.00 91.00 188 ILE A N 1
ATOM 1520 C CA . ILE A 1 188 ? -19.151 18.801 -18.176 1.00 91.00 188 ILE A CA 1
ATOM 1521 C C . ILE A 1 188 ? -18.031 19.202 -19.145 1.00 91.00 188 ILE A C 1
ATOM 1523 O O . ILE A 1 188 ? -18.144 20.212 -19.835 1.00 91.00 188 ILE A O 1
ATOM 1527 N N . TYR A 1 189 ? -16.961 18.408 -19.223 1.00 91.25 189 TYR A N 1
ATOM 1528 C CA . TYR A 1 189 ? -15.847 18.660 -20.135 1.00 91.25 189 TYR A CA 1
ATOM 1529 C C . TYR A 1 189 ? -16.290 18.652 -21.606 1.00 91.25 189 TYR A C 1
ATOM 1531 O O . TYR A 1 189 ? -15.924 19.548 -22.365 1.00 91.25 189 TYR A O 1
ATOM 1539 N N . LEU A 1 190 ? -17.119 17.681 -22.000 1.00 91.06 190 LEU A N 1
ATOM 1540 C CA . LEU A 1 190 ? -17.662 17.593 -23.356 1.00 91.06 190 LEU A CA 1
ATOM 1541 C C . LEU A 1 190 ? -18.611 18.753 -23.678 1.00 91.06 190 LEU A C 1
ATOM 1543 O O . LEU A 1 190 ? -18.525 19.295 -24.775 1.00 91.06 190 LEU A O 1
ATOM 1547 N N . LEU A 1 191 ? -19.463 19.175 -22.738 1.00 89.88 191 LEU A N 1
ATOM 1548 C CA . LEU A 1 191 ? -20.330 20.350 -22.916 1.00 89.88 191 LEU A CA 1
ATOM 1549 C C . LEU A 1 191 ? -19.510 21.625 -23.159 1.00 89.88 191 LEU A C 1
ATOM 1551 O O . LEU A 1 191 ? -19.755 22.334 -24.133 1.00 89.88 191 LEU A O 1
ATOM 1555 N N . CYS A 1 192 ? -18.462 21.826 -22.358 1.00 87.62 192 CYS A N 1
ATOM 1556 C CA . CYS A 1 192 ? -17.554 22.965 -22.481 1.00 87.62 192 CYS A CA 1
ATOM 1557 C C . CYS A 1 192 ? -16.796 22.966 -23.827 1.00 87.62 192 CYS A C 1
ATOM 1559 O O . CYS A 1 192 ? -16.601 24.015 -24.438 1.00 87.62 192 CYS A O 1
ATOM 1561 N N . LEU A 1 193 ? -16.415 21.788 -24.343 1.00 86.19 193 LEU A N 1
ATOM 1562 C CA . LEU A 1 193 ? -15.819 21.649 -25.681 1.00 86.19 193 LEU A CA 1
ATOM 1563 C C . LEU A 1 193 ? -16.808 21.934 -26.821 1.00 86.19 193 LEU A C 1
ATOM 1565 O O . LEU A 1 193 ? -16.389 22.377 -27.889 1.00 86.19 193 LEU A O 1
ATOM 1569 N N . TRP A 1 194 ? -18.099 21.670 -26.612 1.00 84.88 194 TRP A N 1
ATOM 1570 C CA . TRP A 1 194 ? -19.162 21.917 -27.591 1.00 84.88 194 TRP A CA 1
ATOM 1571 C C . TRP A 1 194 ? -19.693 23.360 -27.561 1.00 84.88 194 TRP A C 1
ATOM 1573 O O . TRP A 1 194 ? -20.562 23.703 -28.362 1.00 84.88 194 TRP A O 1
ATOM 1583 N N . GLY A 1 195 ? -19.137 24.225 -26.706 1.00 70.25 195 GLY A N 1
ATOM 1584 C CA . GLY A 1 195 ? -19.431 25.659 -26.703 1.00 70.25 195 GLY A CA 1
ATOM 1585 C C . GLY A 1 195 ? -20.745 26.046 -26.019 1.00 70.25 195 GLY A C 1
ATOM 1586 O O . GLY A 1 195 ? -21.314 27.082 -26.365 1.00 70.25 195 GLY A O 1
ATOM 1587 N N . VAL A 1 196 ? -21.214 25.233 -25.066 1.00 56.62 196 VAL A N 1
ATOM 1588 C CA . VAL A 1 196 ? -22.222 25.611 -24.055 1.00 56.62 196 VAL A CA 1
ATOM 1589 C C . VAL A 1 196 ? -21.518 25.769 -22.715 1.00 56.62 196 VAL A C 1
ATOM 1591 O O . VAL A 1 196 ? -21.751 26.807 -22.059 1.00 56.62 196 VAL A O 1
#

InterPro domains:
  IPR018476 Glycerophosphoryl diester phosphodiesterase, membrane domain [PF10110] (1-194)